Protein AF-A0A966QX04-F1 (afdb_monomer_lite)

pLDDT: mean 81.59, std 15.72, range [35.94, 97.0]

Structure (mmCIF, N/CA/C/O backbone):
data_AF-A0A966QX04-F1
#
_entry.id   AF-A0A966QX04-F1
#
loop_
_atom_site.group_PDB
_atom_site.id
_atom_site.type_symbol
_atom_site.label_atom_id
_atom_site.label_alt_id
_atom_site.label_comp_id
_atom_site.label_asym_id
_atom_site.label_entity_id
_atom_site.label_seq_id
_atom_site.pdbx_PDB_ins_code
_atom_site.Cartn_x
_atom_site.Cartn_y
_atom_site.Cartn_z
_atom_site.occupancy
_atom_site.B_iso_or_equiv
_atom_site.auth_seq_id
_atom_site.auth_comp_id
_atom_site.auth_asym_id
_atom_site.auth_atom_id
_atom_site.pdbx_PDB_model_num
ATOM 1 N N . MET A 1 1 ? -25.855 -28.106 29.187 1.00 38.19 1 MET A N 1
ATOM 2 C CA . MET A 1 1 ? -25.977 -26.825 29.919 1.00 38.19 1 MET A CA 1
ATOM 3 C C . MET A 1 1 ? -24.593 -26.450 30.426 1.00 38.19 1 MET A C 1
ATOM 5 O O . MET A 1 1 ? -24.015 -27.238 31.160 1.00 38.19 1 MET A O 1
ATOM 9 N N . LEU A 1 2 ? -24.016 -25.338 29.962 1.00 35.94 2 LEU A N 1
ATOM 10 C CA . LEU A 1 2 ? -22.726 -24.848 30.469 1.00 35.94 2 LEU A CA 1
ATOM 11 C C . LEU A 1 2 ? -22.940 -24.196 31.847 1.00 35.94 2 LEU A C 1
ATOM 13 O O . LEU A 1 2 ? -23.970 -23.542 32.028 1.00 35.94 2 LEU A O 1
ATOM 17 N N . PRO A 1 3 ? -22.026 -24.372 32.817 1.00 44.91 3 PRO A N 1
ATOM 18 C CA . PRO A 1 3 ? -22.212 -23.843 34.162 1.00 44.91 3 PRO A CA 1
ATOM 19 C C . PRO A 1 3 ? -22.189 -22.312 34.134 1.00 44.91 3 PRO A C 1
ATOM 21 O O . PRO A 1 3 ? -21.222 -21.705 33.676 1.00 44.91 3 PRO A O 1
ATOM 24 N N . ALA A 1 4 ? -23.266 -21.697 34.623 1.00 56.06 4 ALA A N 1
ATOM 25 C CA . ALA A 1 4 ? -23.305 -20.269 34.900 1.00 56.06 4 ALA A CA 1
ATOM 26 C C . ALA A 1 4 ? -22.240 -19.935 35.957 1.00 56.06 4 ALA A C 1
ATOM 28 O O . ALA A 1 4 ? -22.109 -20.649 36.954 1.00 56.06 4 ALA A O 1
ATOM 29 N N . ASP A 1 5 ? -21.468 -18.876 35.702 1.00 55.66 5 ASP A N 1
ATOM 30 C CA . ASP A 1 5 ? -20.398 -18.371 36.563 1.00 55.66 5 ASP A CA 1
ATOM 31 C C . ASP A 1 5 ? -20.803 -18.419 38.050 1.00 55.66 5 ASP A C 1
ATOM 33 O O . ASP A 1 5 ? -21.802 -17.824 38.452 1.00 55.66 5 ASP A O 1
ATOM 37 N N . LYS A 1 6 ? -19.998 -19.113 38.869 1.00 55.38 6 LYS A N 1
ATOM 38 C CA . LYS A 1 6 ? -20.228 -19.429 40.299 1.00 55.38 6 LYS A CA 1
ATOM 39 C C . LYS A 1 6 ? -20.501 -18.225 41.221 1.00 55.38 6 LYS A C 1
ATOM 41 O O . LYS A 1 6 ? -20.808 -18.430 42.390 1.00 55.38 6 LYS A O 1
ATOM 46 N N . TYR A 1 7 ? -20.385 -16.993 40.725 1.00 57.69 7 TYR A N 1
ATOM 47 C CA . TYR A 1 7 ? -20.647 -15.765 41.470 1.00 57.69 7 TYR A CA 1
ATOM 48 C C . TYR A 1 7 ? -21.277 -14.722 40.536 1.00 57.69 7 TYR A C 1
ATOM 50 O O . TYR A 1 7 ? -20.640 -14.337 39.548 1.00 57.69 7 TYR A O 1
ATOM 58 N N . PRO A 1 8 ? -22.497 -14.229 40.818 1.00 70.88 8 PRO A N 1
ATOM 59 C CA . PRO A 1 8 ? -23.116 -13.201 39.996 1.00 70.88 8 PRO A CA 1
ATOM 60 C C . PRO A 1 8 ? -22.264 -11.930 40.043 1.00 70.88 8 PRO A C 1
ATOM 62 O O . PRO A 1 8 ? -21.883 -11.445 41.111 1.00 70.88 8 PRO A O 1
ATOM 65 N N . LYS A 1 9 ? -21.935 -11.385 38.868 1.00 74.06 9 LYS A N 1
ATOM 66 C CA . LYS A 1 9 ? -21.205 -10.117 38.768 1.00 74.06 9 LYS A CA 1
ATOM 67 C C . LYS A 1 9 ? -22.043 -9.029 39.443 1.00 74.06 9 LYS A C 1
ATOM 69 O O . LYS A 1 9 ? -23.191 -8.817 39.072 1.00 74.06 9 LYS A O 1
ATOM 74 N N . GLN A 1 10 ? -21.472 -8.355 40.437 1.00 83.19 10 GLN A N 1
ATOM 75 C CA . GLN A 1 10 ? -22.126 -7.246 41.132 1.00 83.19 10 GLN A CA 1
ATOM 76 C C . GLN A 1 10 ? -21.870 -5.925 40.390 1.00 83.19 10 GLN A C 1
ATOM 78 O O . GLN A 1 10 ? -20.742 -5.653 39.954 1.00 83.19 10 GLN A O 1
ATOM 83 N N . TYR A 1 11 ? -22.913 -5.100 40.265 1.00 88.38 11 TYR A N 1
ATOM 84 C CA . TYR A 1 11 ? -22.908 -3.852 39.497 1.00 88.38 11 TYR A CA 1
ATOM 85 C C . TYR A 1 11 ? -23.287 -2.646 40.369 1.00 88.38 11 TYR A C 1
ATOM 87 O O . TYR A 1 11 ? -24.106 -2.762 41.273 1.00 88.38 11 TYR A O 1
ATOM 95 N N . VAL A 1 12 ? -22.695 -1.486 40.076 1.00 92.06 12 VAL A N 1
ATOM 96 C CA . VAL A 1 12 ? -22.969 -0.177 40.699 1.00 92.06 12 VAL A CA 1
ATOM 97 C C . VAL A 1 12 ? -23.084 0.900 39.620 1.00 92.06 12 VAL A C 1
ATOM 99 O O . VAL A 1 12 ? -22.654 0.687 38.484 1.00 92.06 12 VAL A O 1
ATOM 102 N N . LEU A 1 13 ? -23.648 2.061 39.953 1.00 90.88 13 LEU A N 1
ATOM 103 C CA . LEU A 1 13 ? -23.731 3.185 39.019 1.00 90.88 13 LEU A CA 1
ATOM 104 C C . LEU A 1 13 ? -22.366 3.869 38.833 1.00 90.88 13 LEU A C 1
ATOM 106 O O . LEU A 1 13 ? -21.556 3.997 39.752 1.00 90.88 13 LEU A O 1
ATOM 110 N N . CYS A 1 14 ? -22.096 4.279 37.601 1.00 84.00 14 CYS A N 1
ATOM 111 C CA . CYS A 1 14 ? -20.985 5.139 37.208 1.00 84.00 14 CYS A CA 1
ATOM 112 C C . CYS A 1 14 ? -21.394 6.617 37.309 1.00 84.00 14 CYS A C 1
ATOM 114 O O . CYS A 1 14 ? -22.578 6.926 37.247 1.00 84.00 14 CYS A O 1
ATOM 116 N N . GLU A 1 15 ? -20.417 7.530 37.331 1.00 85.25 15 GLU A N 1
ATOM 117 C CA . GLU A 1 15 ? -20.630 8.995 37.315 1.00 85.25 15 GLU A CA 1
ATOM 118 C C . GLU A 1 15 ? -21.553 9.485 36.183 1.00 85.25 15 GLU A C 1
ATOM 120 O O . GLU A 1 15 ? -22.267 10.466 36.326 1.00 85.25 15 GLU A O 1
ATOM 125 N N . CYS A 1 16 ? -21.577 8.767 35.060 1.00 81.06 16 CYS A N 1
ATOM 126 C CA . CYS A 1 16 ? -22.399 9.079 33.897 1.00 81.06 16 CYS A CA 1
ATOM 127 C C . CYS A 1 16 ? -23.775 8.380 33.899 1.00 81.06 16 CYS A C 1
ATOM 129 O O . CYS A 1 16 ? -24.424 8.304 32.857 1.00 81.06 16 CYS A O 1
ATOM 131 N N . GLY A 1 17 ? -24.188 7.797 35.030 1.00 84.81 17 GLY A N 1
ATOM 132 C CA . GLY A 1 17 ? -25.499 7.162 35.225 1.00 84.81 17 GLY A CA 1
ATOM 133 C C . GLY A 1 17 ? -25.644 5.736 34.675 1.00 84.81 17 GLY A C 1
ATOM 134 O O . GLY A 1 17 ? -26.716 5.154 34.761 1.00 84.81 17 GLY A O 1
ATOM 135 N N . GLN A 1 18 ? -24.586 5.149 34.109 1.00 89.44 18 GLN A N 1
ATOM 136 C CA . GLN A 1 18 ? -24.597 3.785 33.552 1.00 89.44 18 GLN A CA 1
ATOM 137 C C . GLN A 1 18 ? -24.025 2.753 34.532 1.00 89.44 18 GLN A C 1
ATOM 139 O O . GLN A 1 18 ? -23.153 3.085 35.332 1.00 89.44 18 GLN A O 1
ATOM 144 N N . PHE A 1 19 ? -24.429 1.485 34.427 1.00 90.06 19 PHE A N 1
ATOM 145 C CA . PHE A 1 19 ? -23.914 0.417 35.291 1.00 90.06 19 PHE A CA 1
ATOM 146 C C . PHE A 1 19 ? -22.455 0.031 34.974 1.00 90.06 19 PHE A C 1
ATOM 148 O O . PHE A 1 19 ? -22.035 -0.055 33.817 1.00 90.06 19 PHE A O 1
ATOM 155 N N . LYS A 1 20 ? -21.670 -0.236 36.023 1.00 89.38 20 LYS A N 1
ATOM 156 C CA . LYS A 1 20 ? -20.289 -0.746 35.988 1.00 89.38 20 LYS A CA 1
ATOM 157 C C . LYS A 1 20 ? -20.117 -1.862 37.016 1.00 89.38 20 LYS A C 1
ATOM 159 O O . LYS A 1 20 ? -20.811 -1.873 38.025 1.00 89.38 20 LYS A O 1
ATOM 164 N N . THR A 1 21 ? -19.182 -2.786 36.805 1.00 91.00 21 THR A N 1
ATOM 165 C CA . THR A 1 21 ? -18.826 -3.760 37.855 1.00 91.00 21 THR A CA 1
ATOM 166 C C . THR A 1 21 ? -18.211 -3.041 39.056 1.00 91.00 21 THR A C 1
ATOM 168 O O . THR A 1 21 ? -17.508 -2.051 38.853 1.00 91.00 21 THR A O 1
ATOM 171 N N . ILE A 1 22 ? -18.372 -3.561 40.278 1.00 87.75 22 ILE A N 1
ATOM 172 C CA . ILE A 1 22 ? -17.808 -2.935 41.497 1.00 87.75 22 ILE A CA 1
ATOM 173 C C . ILE A 1 22 ? -16.302 -2.652 41.372 1.00 87.75 22 ILE A C 1
ATOM 175 O O . ILE A 1 22 ? -15.848 -1.575 41.740 1.00 87.75 22 ILE A O 1
ATOM 179 N N . LYS A 1 23 ? -15.541 -3.573 40.766 1.00 86.94 23 LYS A N 1
ATOM 180 C CA . LYS A 1 23 ? -14.086 -3.439 40.559 1.00 86.94 23 LYS A CA 1
ATOM 181 C C . LYS A 1 23 ? -13.676 -2.381 39.522 1.00 86.94 23 LYS A C 1
ATOM 183 O O . LYS A 1 23 ? -12.498 -2.059 39.424 1.00 86.94 23 LYS A O 1
ATOM 188 N N . ALA A 1 24 ? -14.601 -1.890 38.697 1.00 84.94 24 ALA A N 1
ATOM 189 C CA . ALA A 1 24 ? -14.282 -0.956 37.621 1.00 84.94 24 ALA A CA 1
ATOM 190 C C . ALA A 1 24 ? -14.411 0.495 38.099 1.00 84.94 24 ALA A C 1
ATOM 192 O O . ALA A 1 24 ? -15.408 0.856 38.725 1.00 84.94 24 ALA A O 1
ATOM 193 N N . ASN A 1 25 ? -13.450 1.349 37.736 1.00 85.19 25 ASN A N 1
ATOM 194 C CA . ASN A 1 25 ? -13.498 2.783 38.055 1.00 85.19 25 ASN A CA 1
ATOM 195 C C . ASN A 1 25 ? -14.597 3.513 37.263 1.00 85.19 25 ASN A C 1
ATOM 197 O O . ASN A 1 25 ? -15.313 4.341 37.814 1.00 85.19 25 ASN A O 1
ATOM 201 N N . TYR A 1 26 ? -14.797 3.142 35.994 1.00 86.44 26 TYR A N 1
ATOM 202 C CA . TYR A 1 26 ? -15.802 3.725 35.099 1.00 86.44 26 TYR A CA 1
ATOM 203 C C . TYR A 1 26 ? -16.589 2.623 34.378 1.00 86.44 26 TYR A C 1
ATOM 205 O O . TYR A 1 26 ? -16.089 1.509 34.217 1.00 86.44 26 TYR A O 1
ATOM 213 N N . CYS A 1 27 ? -17.808 2.918 33.914 1.00 87.06 27 CYS A N 1
ATOM 214 C CA . CYS A 1 27 ? -18.540 2.017 33.018 1.00 87.06 27 CYS A CA 1
ATOM 215 C C . CYS A 1 27 ? -17.808 1.886 31.676 1.00 87.06 27 CYS A C 1
ATOM 217 O O . CYS A 1 27 ? -16.966 2.718 31.341 1.00 87.06 27 CYS A O 1
ATOM 219 N N . ASN A 1 28 ? -18.162 0.890 30.862 1.00 82.88 28 ASN A N 1
ATOM 220 C CA . ASN A 1 28 ? -17.518 0.691 29.560 1.00 82.88 28 ASN A CA 1
ATOM 221 C C . ASN A 1 28 ? -17.585 1.941 28.677 1.00 82.88 28 ASN A C 1
ATOM 223 O O . ASN A 1 28 ? -16.587 2.283 28.060 1.00 82.88 28 ASN A O 1
ATOM 227 N N . LYS A 1 29 ? -18.707 2.673 28.666 1.00 82.06 29 LYS A N 1
ATOM 228 C CA . LYS A 1 29 ? -18.845 3.916 27.891 1.00 82.06 29 LYS A CA 1
ATOM 229 C C . LYS A 1 29 ? -17.880 5.003 28.370 1.00 82.06 29 LYS A C 1
ATOM 231 O O . LYS A 1 29 ? -17.181 5.579 27.549 1.00 82.06 29 LYS A O 1
ATOM 236 N N . CYS A 1 30 ? -17.823 5.252 29.677 1.00 77.31 30 CYS A N 1
ATOM 237 C CA . CYS A 1 30 ? -17.053 6.345 30.279 1.00 77.31 30 CYS A CA 1
ATOM 238 C C . CYS A 1 30 ? -15.556 5.999 30.403 1.00 77.31 30 CYS A C 1
ATOM 240 O O . CYS A 1 30 ? -14.688 6.854 30.249 1.00 77.31 30 CYS A O 1
ATOM 242 N N . SER A 1 31 ? -15.232 4.712 30.553 1.00 79.44 31 SER A N 1
ATOM 243 C CA . SER A 1 31 ? -13.882 4.186 30.355 1.00 79.44 31 SER A CA 1
ATOM 244 C C . SER A 1 31 ? -13.453 4.340 28.899 1.00 79.44 31 SER A C 1
ATOM 246 O O . SER A 1 31 ? -12.354 4.815 28.648 1.00 79.44 31 SER A O 1
ATOM 248 N N . ASN A 1 32 ? -14.316 3.994 27.938 1.00 68.88 32 ASN A N 1
ATOM 249 C CA . ASN A 1 32 ? -13.999 4.105 26.520 1.00 68.88 32 ASN A CA 1
ATOM 250 C C . ASN A 1 32 ? -13.886 5.570 26.077 1.00 68.88 32 ASN A C 1
ATOM 252 O O . ASN A 1 32 ? -12.943 5.896 25.375 1.00 68.88 32 ASN A O 1
ATOM 256 N N . SER A 1 33 ? -14.743 6.481 26.548 1.00 64.50 33 SER A N 1
ATOM 257 C CA . SER A 1 33 ? -14.631 7.915 26.243 1.00 64.50 33 SER A CA 1
ATOM 258 C C . SER A 1 33 ? -13.347 8.533 26.803 1.00 64.50 33 SER A C 1
ATOM 260 O O . SER A 1 33 ? -12.696 9.300 26.107 1.00 64.50 33 SER A O 1
ATOM 262 N N . LYS A 1 34 ? -12.921 8.136 28.011 1.00 61.19 34 LYS A N 1
ATOM 263 C CA . LYS A 1 34 ? -11.622 8.529 28.590 1.00 61.19 34 LYS A CA 1
ATOM 264 C C . LYS A 1 34 ? -10.425 7.822 27.922 1.00 61.19 34 LYS A C 1
ATOM 266 O O . LYS A 1 34 ? -9.300 8.306 28.010 1.00 61.19 34 LYS A O 1
ATOM 271 N N . ARG A 1 35 ? -10.645 6.678 27.259 1.00 54.94 35 ARG A N 1
ATOM 272 C CA . ARG A 1 35 ? -9.625 5.859 26.569 1.00 54.94 35 ARG A CA 1
ATOM 273 C C . ARG A 1 35 ? -9.481 6.193 25.082 1.00 54.94 35 ARG A C 1
ATOM 275 O O . ARG A 1 35 ? -8.425 5.907 24.517 1.00 54.94 35 ARG A O 1
ATOM 282 N N . ILE A 1 36 ? -10.480 6.819 24.455 1.00 53.50 36 ILE A N 1
ATOM 283 C CA . ILE A 1 36 ? -10.373 7.433 23.125 1.00 53.50 36 ILE A CA 1
ATOM 284 C C . ILE A 1 36 ? -9.531 8.702 23.287 1.00 53.50 36 ILE A C 1
ATOM 286 O O . ILE A 1 36 ? -10.013 9.827 23.268 1.00 53.50 36 ILE A O 1
ATOM 290 N N . LYS A 1 37 ? -8.225 8.518 23.481 1.00 56.19 37 LYS A N 1
ATOM 291 C CA . LYS A 1 37 ? -7.269 9.556 23.123 1.00 56.19 37 LYS A CA 1
ATOM 292 C C . LYS A 1 37 ? -7.360 9.694 21.607 1.00 56.19 37 LYS A C 1
ATOM 294 O O . LYS A 1 37 ? -7.203 8.703 20.885 1.00 56.19 37 LYS A O 1
ATOM 299 N N . PHE A 1 38 ? -7.646 10.896 21.122 1.00 60.56 38 PHE A N 1
ATOM 300 C CA . PHE A 1 38 ? -7.418 11.237 19.724 1.00 60.56 38 PHE A CA 1
ATOM 301 C C . PHE A 1 38 ? -5.917 11.115 19.487 1.00 60.56 38 PHE A C 1
ATOM 303 O O . PHE A 1 38 ? -5.152 12.002 19.835 1.00 60.56 38 PHE A O 1
ATOM 310 N N . HIS A 1 39 ? -5.491 9.948 19.014 1.00 77.56 39 HIS A N 1
ATOM 311 C CA . HIS A 1 39 ? -4.098 9.732 18.679 1.00 77.56 39 HIS A CA 1
ATOM 312 C C . HIS A 1 39 ? -3.871 10.239 17.265 1.00 77.56 39 HIS A C 1
ATOM 314 O O . HIS A 1 39 ? -4.562 9.814 16.333 1.00 77.56 39 HIS A O 1
ATOM 320 N N . THR A 1 40 ? -2.885 11.106 17.127 1.00 89.44 40 THR A N 1
ATOM 321 C CA . THR A 1 40 ? -2.275 11.455 15.852 1.00 89.44 40 THR A CA 1
ATOM 322 C C . THR A 1 40 ? -1.332 10.340 15.388 1.00 89.44 40 THR A C 1
ATOM 324 O O . THR A 1 40 ? -1.006 9.404 16.136 1.00 89.44 40 THR A O 1
ATOM 327 N N . LEU A 1 41 ? -0.875 10.415 14.139 1.00 89.44 41 LEU A N 1
ATOM 328 C CA . LEU A 1 41 ? 0.171 9.546 13.611 1.00 89.44 41 LEU A CA 1
ATOM 329 C C . LEU A 1 41 ? 1.404 9.597 14.521 1.00 89.44 41 LEU A C 1
ATOM 331 O O . LEU A 1 41 ? 1.937 8.552 14.900 1.00 89.44 41 LEU A O 1
ATOM 335 N N . LYS A 1 42 ? 1.790 10.794 14.962 1.00 87.81 42 LYS A N 1
ATOM 336 C CA . LYS A 1 42 ? 2.858 11.045 15.926 1.00 87.81 42 LYS A CA 1
ATOM 337 C C . LYS A 1 42 ? 2.636 10.265 17.220 1.00 87.81 42 LYS A C 1
ATOM 339 O O . LYS A 1 42 ? 3.450 9.411 17.576 1.00 87.81 42 LYS A O 1
ATOM 344 N N . ASP A 1 43 ? 1.483 10.436 17.858 1.00 83.56 43 ASP A N 1
ATOM 345 C CA . ASP A 1 43 ? 1.189 9.817 19.161 1.00 83.56 43 ASP A CA 1
ATOM 346 C C . ASP A 1 43 ? 1.252 8.286 19.141 1.00 83.56 43 ASP A C 1
ATOM 348 O O . ASP A 1 43 ? 1.489 7.658 20.172 1.00 83.56 43 ASP A O 1
ATOM 352 N N . THR A 1 44 ? 1.015 7.666 17.982 1.00 81.06 44 THR A N 1
ATOM 353 C CA . THR A 1 44 ? 1.099 6.203 17.822 1.00 81.06 44 THR A CA 1
ATOM 354 C C . THR A 1 44 ? 2.470 5.686 17.406 1.00 81.06 44 THR A C 1
ATOM 356 O O . THR A 1 44 ? 2.716 4.486 17.515 1.00 81.06 44 THR A O 1
ATOM 359 N N . THR A 1 45 ? 3.354 6.561 16.928 1.00 76.44 45 THR A N 1
ATOM 360 C CA . THR A 1 45 ? 4.660 6.187 16.369 1.00 76.44 45 THR A CA 1
ATOM 361 C C . THR A 1 45 ? 5.821 6.444 17.335 1.00 76.44 45 THR A C 1
ATOM 363 O O . THR A 1 45 ? 6.856 5.797 17.201 1.00 76.44 45 THR A O 1
ATOM 366 N N . HIS A 1 46 ? 5.650 7.305 18.349 1.00 60.78 46 HIS A N 1
ATOM 367 C CA . HIS A 1 46 ? 6.696 7.659 19.325 1.00 60.78 46 HIS A CA 1
ATOM 368 C C . HIS A 1 46 ? 6.976 6.625 20.432 1.00 60.78 46 HIS A C 1
ATOM 370 O O . HIS A 1 46 ? 7.916 6.802 21.205 1.00 60.78 46 HIS A O 1
ATOM 376 N N . SER A 1 47 ? 6.234 5.519 20.520 1.00 54.25 47 SER A N 1
ATOM 377 C CA . SER A 1 47 ? 6.515 4.432 21.477 1.00 54.25 47 SER A CA 1
ATOM 378 C C . SER A 1 47 ? 7.586 3.469 20.934 1.00 54.25 47 SER A C 1
ATOM 380 O O . SER A 1 47 ? 7.319 2.296 20.679 1.00 54.25 47 SER A O 1
ATOM 382 N N . VAL A 1 48 ? 8.802 3.971 20.692 1.00 51.69 48 VAL A N 1
ATOM 383 C CA . VAL A 1 48 ? 9.907 3.265 20.008 1.00 51.69 48 VAL A CA 1
ATOM 384 C C . VAL A 1 48 ? 10.642 2.286 20.941 1.00 51.69 48 VAL A C 1
ATOM 386 O O . VAL A 1 48 ? 11.846 2.381 21.141 1.00 51.69 48 VAL A O 1
ATOM 389 N N . VAL A 1 49 ? 9.927 1.322 21.526 1.00 52.19 49 VAL A N 1
ATOM 390 C CA . VAL A 1 49 ? 10.564 0.152 22.175 1.00 52.19 49 VAL A CA 1
ATOM 391 C C . VAL A 1 49 ? 10.837 -0.958 21.148 1.00 52.19 49 VAL A C 1
ATOM 393 O O . VAL A 1 49 ? 11.695 -1.815 21.341 1.00 52.19 49 VAL A O 1
ATOM 396 N N . HIS A 1 50 ? 10.153 -0.927 20.002 1.00 49.81 50 HIS A N 1
ATOM 397 C CA . HIS A 1 50 ? 10.311 -1.899 18.923 1.00 49.81 50 HIS A CA 1
ATOM 398 C C . HIS A 1 50 ? 10.675 -1.169 17.628 1.00 49.81 50 HIS A C 1
ATOM 400 O O . HIS A 1 50 ? 10.103 -0.123 17.332 1.00 49.81 50 HIS A O 1
ATOM 406 N N . GLY A 1 51 ? 11.671 -1.688 16.901 1.00 57.31 51 GLY A N 1
ATOM 407 C CA . GLY A 1 51 ? 12.350 -1.007 15.791 1.00 57.31 51 GLY A CA 1
ATOM 408 C C . GLY A 1 51 ? 11.454 -0.525 14.639 1.00 57.31 51 GLY A C 1
ATOM 409 O O . GLY A 1 51 ? 10.242 -0.721 14.627 1.00 57.31 51 GLY A O 1
ATOM 410 N N . GLN A 1 52 ? 12.068 0.097 13.622 1.00 61.44 52 GLN A N 1
ATOM 411 C CA . GLN A 1 52 ? 11.367 0.821 12.543 1.00 61.44 52 GLN A CA 1
ATOM 412 C C . GLN A 1 52 ? 10.240 0.025 11.849 1.00 61.44 52 GLN A C 1
ATOM 414 O O . GLN A 1 52 ? 9.251 0.614 11.411 1.00 61.44 52 GLN A O 1
ATOM 419 N N . SER A 1 53 ? 10.343 -1.307 11.786 1.00 60.69 53 SER A N 1
ATOM 420 C CA . SER A 1 53 ? 9.322 -2.196 11.212 1.00 60.69 53 SER A CA 1
ATOM 421 C C . SER A 1 53 ? 7.988 -2.196 11.975 1.00 60.69 53 SER A C 1
ATOM 423 O O . SER A 1 53 ? 6.947 -2.475 11.379 1.00 60.69 53 SER A O 1
ATOM 425 N N . ALA A 1 54 ? 7.985 -1.832 13.261 1.00 72.38 54 ALA A N 1
ATOM 426 C CA . ALA A 1 54 ? 6.804 -1.815 14.123 1.00 72.38 54 ALA A CA 1
ATOM 427 C C . ALA A 1 54 ? 6.076 -0.458 14.177 1.00 72.38 54 ALA A C 1
ATOM 429 O O . ALA A 1 54 ? 5.012 -0.366 14.794 1.00 72.38 54 ALA A O 1
ATOM 430 N N . ARG A 1 55 ? 6.600 0.578 13.497 1.00 83.19 55 ARG A N 1
ATOM 431 C CA . ARG A 1 55 ? 6.151 1.981 13.603 1.00 83.19 55 ARG A CA 1
ATOM 432 C C . ARG A 1 55 ? 4.634 2.167 13.469 1.00 83.19 55 ARG A C 1
ATOM 434 O O . ARG A 1 55 ? 4.051 2.949 14.205 1.00 83.19 55 ARG A O 1
ATOM 441 N N . PHE A 1 56 ? 3.975 1.439 12.565 1.00 89.69 56 PHE A N 1
ATOM 442 C CA . PHE A 1 56 ? 2.539 1.610 12.284 1.00 89.69 56 PHE A CA 1
ATOM 443 C C . PHE A 1 56 ? 1.649 0.476 12.819 1.00 89.69 56 PHE A C 1
ATOM 445 O O . PHE A 1 56 ? 0.493 0.344 12.411 1.00 89.69 56 PHE A O 1
ATOM 452 N N . ASN A 1 57 ? 2.158 -0.364 13.726 1.00 87.94 57 ASN A N 1
ATOM 453 C CA . ASN A 1 57 ? 1.432 -1.547 14.198 1.00 87.94 57 ASN A CA 1
ATOM 454 C C . ASN A 1 57 ? 0.135 -1.207 14.936 1.00 87.94 57 ASN A C 1
ATOM 456 O O . ASN A 1 57 ? -0.853 -1.922 14.773 1.00 87.94 57 ASN A O 1
ATOM 460 N N . ILE A 1 58 ? 0.108 -0.106 15.693 1.00 86.19 58 ILE A N 1
ATOM 461 C CA . ILE A 1 58 ? -1.099 0.351 16.395 1.00 86.19 58 ILE A CA 1
ATOM 462 C C . ILE A 1 58 ? -2.196 0.711 15.386 1.00 86.19 58 ILE A C 1
ATOM 464 O O . ILE A 1 58 ? -3.327 0.240 15.507 1.00 86.19 58 ILE A O 1
ATOM 468 N N . ILE A 1 59 ? -1.853 1.492 14.359 1.00 90.12 59 ILE A N 1
ATOM 469 C CA . ILE A 1 59 ? -2.788 1.939 13.316 1.00 90.12 59 ILE A CA 1
ATOM 470 C C . ILE A 1 59 ? -3.339 0.735 12.546 1.00 90.12 59 ILE A C 1
ATOM 472 O O . ILE A 1 59 ? -4.557 0.562 12.457 1.00 90.12 59 ILE A O 1
ATOM 476 N N . ARG A 1 60 ? -2.449 -0.153 12.080 1.00 92.44 60 ARG A N 1
ATOM 477 C CA . ARG A 1 60 ? -2.821 -1.393 11.378 1.00 92.44 60 ARG A CA 1
ATOM 478 C C . ARG A 1 60 ? -3.636 -2.338 12.257 1.00 92.44 60 ARG A C 1
ATOM 480 O O . ARG A 1 60 ? -4.548 -3.000 11.777 1.00 92.44 60 ARG A O 1
ATOM 487 N N . GLY A 1 61 ? -3.313 -2.437 13.545 1.00 90.88 61 GLY A N 1
ATOM 488 C CA . GLY A 1 61 ? -4.058 -3.242 14.513 1.00 90.88 61 GLY A CA 1
ATOM 489 C C . GLY A 1 61 ? -5.494 -2.751 14.686 1.00 90.88 61 GLY A C 1
ATOM 490 O O . GLY A 1 61 ? -6.421 -3.559 14.644 1.00 90.88 61 GLY A O 1
ATOM 491 N N . ARG A 1 62 ? -5.687 -1.430 14.803 1.00 90.44 62 ARG A N 1
ATOM 492 C CA . ARG A 1 62 ? -7.020 -0.811 14.883 1.00 90.44 62 ARG A CA 1
ATOM 493 C C . ARG A 1 62 ? -7.847 -1.094 13.629 1.00 90.44 62 ARG A C 1
ATOM 495 O O . ARG A 1 62 ? -8.974 -1.562 13.763 1.00 90.44 62 ARG A O 1
ATOM 502 N N . ALA A 1 63 ? -7.262 -0.908 12.444 1.00 92.56 63 ALA A N 1
ATOM 503 C CA . ALA A 1 63 ? -7.932 -1.194 11.176 1.00 92.56 63 ALA A CA 1
ATOM 504 C C . ALA A 1 63 ? -8.326 -2.681 11.067 1.00 92.56 63 ALA A C 1
ATOM 506 O O . ALA A 1 63 ? -9.489 -3.006 10.842 1.00 92.56 63 ALA A O 1
ATOM 507 N N . ARG A 1 64 ? -7.399 -3.609 11.351 1.00 94.06 64 ARG A N 1
ATOM 508 C CA . ARG A 1 64 ? -7.688 -5.057 11.352 1.00 94.06 64 ARG A CA 1
ATOM 509 C C . ARG A 1 64 ? -8.818 -5.442 12.301 1.00 94.06 64 ARG A C 1
ATOM 511 O O . ARG A 1 64 ? -9.644 -6.275 11.947 1.00 94.06 64 ARG A O 1
ATOM 518 N N . ASN A 1 65 ? -8.876 -4.851 13.493 1.00 90.38 65 ASN A N 1
ATOM 519 C CA . ASN A 1 65 ? -9.944 -5.153 14.444 1.00 90.38 65 ASN A CA 1
ATOM 520 C C . ASN A 1 65 ? -11.314 -4.637 13.971 1.00 90.38 65 ASN A C 1
ATOM 522 O O . ASN A 1 65 ? -12.314 -5.319 14.186 1.00 90.38 65 ASN A O 1
ATOM 526 N N . GLN A 1 66 ? -11.360 -3.476 13.309 1.00 88.56 66 GLN A N 1
ATOM 527 C CA . GLN A 1 66 ? -12.592 -2.913 12.746 1.00 88.56 66 GLN A CA 1
ATOM 528 C C . GLN A 1 66 ? -13.183 -3.819 11.658 1.00 88.56 66 GLN A C 1
ATOM 530 O O . GLN A 1 66 ? -14.376 -4.107 11.682 1.00 88.56 66 GLN A O 1
ATOM 535 N N . TYR A 1 67 ? -12.339 -4.354 10.774 1.00 92.00 67 TYR A N 1
ATOM 536 C CA . TYR A 1 67 ? -12.770 -5.163 9.628 1.00 92.00 67 TYR A CA 1
ATOM 537 C C . TYR A 1 67 ? -12.633 -6.680 9.834 1.00 92.00 67 TYR A C 1
ATOM 539 O O . TYR A 1 67 ? -12.779 -7.449 8.891 1.00 92.00 67 TYR A O 1
ATOM 547 N N . LYS A 1 68 ? -12.400 -7.153 11.069 1.00 92.00 68 LYS A N 1
ATOM 548 C CA . LYS A 1 68 ? -12.117 -8.575 11.377 1.00 92.00 68 LYS A CA 1
ATOM 549 C C . LYS A 1 68 ? -13.178 -9.576 10.899 1.00 92.00 68 LYS A C 1
ATOM 551 O O . LYS A 1 68 ? -12.878 -10.764 10.752 1.00 92.00 68 LYS A O 1
ATOM 556 N N . HIS A 1 69 ? -14.410 -9.103 10.730 1.00 92.31 69 HIS A N 1
ATOM 557 C CA . HIS A 1 69 ? -15.582 -9.882 10.339 1.00 92.31 69 HIS A CA 1
ATOM 558 C C . HIS A 1 69 ? -15.739 -9.998 8.816 1.00 92.31 69 HIS A C 1
ATOM 560 O O . HIS A 1 69 ? -16.425 -10.902 8.353 1.00 92.31 69 HIS A O 1
ATOM 566 N N . ILE A 1 70 ? -15.083 -9.134 8.039 1.00 91.69 70 ILE A N 1
ATOM 567 C CA . ILE A 1 70 ? -15.111 -9.190 6.578 1.00 91.69 70 ILE A CA 1
ATOM 568 C C . ILE A 1 70 ? -14.080 -10.218 6.118 1.00 91.69 70 ILE A C 1
ATOM 570 O O . ILE A 1 70 ? -12.913 -10.145 6.504 1.00 91.69 70 ILE A O 1
ATOM 574 N N . LYS A 1 71 ? -14.522 -11.199 5.325 1.00 93.38 71 LYS A N 1
ATOM 575 C CA . LYS A 1 71 ? -13.680 -12.312 4.856 1.00 93.38 71 LYS A CA 1
ATOM 576 C C . LYS A 1 71 ? -13.487 -12.364 3.344 1.00 93.38 71 LYS A C 1
ATOM 578 O O . LYS A 1 71 ? -12.587 -13.065 2.905 1.00 93.38 71 LYS A O 1
ATOM 583 N N . ALA A 1 72 ? -14.271 -11.607 2.578 1.00 95.12 72 ALA A N 1
ATOM 584 C CA . ALA A 1 72 ? -14.222 -11.602 1.121 1.00 95.12 72 ALA A CA 1
ATOM 585 C C . ALA A 1 72 ? -13.432 -10.409 0.567 1.00 95.12 72 ALA A C 1
ATOM 587 O O . ALA A 1 72 ? -13.573 -9.276 1.031 1.00 95.12 72 ALA A O 1
ATOM 588 N N . CYS A 1 73 ? -12.596 -10.678 -0.433 1.00 96.38 73 CYS A N 1
ATOM 589 C CA . CYS A 1 73 ? -11.837 -9.684 -1.176 1.00 96.38 73 CYS A CA 1
ATOM 590 C C . CYS A 1 73 ? -12.791 -8.815 -1.997 1.00 96.38 73 CYS A C 1
ATOM 592 O O . CYS A 1 73 ? -13.551 -9.333 -2.813 1.00 96.38 73 CYS A O 1
ATOM 594 N N . GLN A 1 74 ? -12.696 -7.496 -1.850 1.00 94.69 74 GLN A N 1
ATOM 595 C CA . GLN A 1 74 ? -13.543 -6.548 -2.580 1.00 94.69 74 GLN A CA 1
ATOM 596 C C . GLN A 1 74 ? -13.238 -6.490 -4.083 1.00 94.69 74 GLN A C 1
ATOM 598 O O . GLN A 1 74 ? -14.059 -5.997 -4.847 1.00 94.69 74 GLN A O 1
ATOM 603 N N . PHE A 1 75 ? -12.067 -6.974 -4.509 1.00 93.75 75 PHE A N 1
ATOM 604 C CA . PHE A 1 75 ? -11.664 -6.952 -5.915 1.00 93.75 75 PHE A CA 1
ATOM 605 C C . PHE A 1 75 ? -12.022 -8.238 -6.670 1.00 93.75 75 PHE A C 1
ATOM 607 O O . PHE A 1 75 ? -12.580 -8.169 -7.758 1.00 93.75 75 PHE A O 1
ATOM 614 N N . CYS A 1 76 ? -11.694 -9.411 -6.115 1.00 94.00 76 CYS A N 1
ATOM 615 C CA . CYS A 1 76 ? -11.858 -10.697 -6.809 1.00 94.00 76 CYS A CA 1
ATOM 616 C C . CYS A 1 76 ? -12.818 -11.681 -6.125 1.00 94.00 76 CYS A C 1
ATOM 618 O O . CYS A 1 76 ? -13.011 -12.782 -6.629 1.00 94.00 76 CYS A O 1
ATOM 620 N N . GLY A 1 77 ? -13.375 -11.336 -4.961 1.00 92.81 77 GLY A N 1
ATOM 621 C CA . GLY A 1 77 ? -14.304 -12.198 -4.226 1.00 92.81 77 GLY A CA 1
ATOM 622 C C . GLY A 1 77 ? -13.671 -13.333 -3.411 1.00 92.81 77 GLY A C 1
ATOM 623 O O . GLY A 1 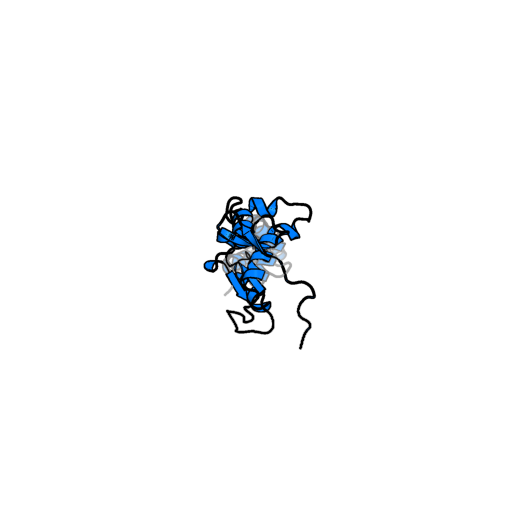77 ? -14.398 -14.021 -2.708 1.00 92.81 77 GLY A O 1
ATOM 624 N N . TYR A 1 78 ? -12.344 -13.525 -3.442 1.00 93.44 78 TYR A N 1
ATOM 625 C CA . TYR A 1 78 ? -11.662 -14.548 -2.630 1.00 93.44 78 TYR A CA 1
ATOM 626 C C . TYR A 1 78 ? -11.996 -14.418 -1.136 1.00 93.44 78 TYR A C 1
ATOM 628 O O . TYR A 1 78 ? -11.818 -13.345 -0.563 1.00 93.44 78 TYR A O 1
ATOM 636 N N . ASP A 1 79 ? -12.432 -15.507 -0.504 1.00 95.25 79 ASP A N 1
ATOM 637 C CA . ASP A 1 79 ? -13.142 -15.501 0.784 1.00 95.25 79 ASP A CA 1
ATOM 638 C C . ASP A 1 79 ? -12.446 -16.269 1.922 1.00 95.25 79 ASP A C 1
ATOM 640 O O . ASP A 1 79 ? -12.859 -16.191 3.080 1.00 95.25 79 ASP A O 1
ATOM 644 N N . LYS A 1 80 ? -11.359 -16.993 1.628 1.00 93.31 80 LYS A N 1
ATOM 645 C CA . LYS A 1 80 ? -10.631 -17.775 2.644 1.00 93.31 80 LYS A CA 1
ATOM 646 C C . LYS A 1 80 ? -9.727 -16.912 3.520 1.00 93.31 80 LYS A C 1
ATOM 648 O O . LYS A 1 80 ? -9.539 -17.202 4.700 1.00 93.31 80 LYS A O 1
ATOM 653 N N . HIS A 1 81 ? -9.114 -15.879 2.943 1.00 93.88 81 HIS A N 1
ATOM 654 C CA . HIS A 1 81 ? -8.193 -14.998 3.656 1.00 93.88 81 HIS A CA 1
ATOM 655 C C . HIS A 1 81 ? -8.082 -13.630 2.983 1.00 93.88 81 HIS A C 1
ATOM 657 O O . HIS A 1 81 ? -7.837 -13.530 1.780 1.00 93.88 81 HIS A O 1
ATOM 663 N N . VAL A 1 82 ? -8.201 -12.580 3.789 1.00 96.31 82 VAL A N 1
ATOM 664 C CA . VAL A 1 82 ? -8.089 -11.187 3.359 1.00 96.31 82 VAL A CA 1
ATOM 665 C C . VAL A 1 82 ? -7.248 -10.382 4.337 1.00 96.31 82 VAL A C 1
ATOM 667 O O . VAL A 1 82 ? -7.160 -10.692 5.528 1.00 96.31 82 VAL A O 1
ATOM 670 N N . GLU A 1 83 ? -6.662 -9.319 3.812 1.00 96.44 83 GLU A N 1
ATOM 671 C CA . GLU A 1 83 ? -5.821 -8.351 4.485 1.00 96.44 83 GLU A CA 1
ATOM 672 C C . GLU A 1 83 ? -6.470 -6.966 4.397 1.00 96.44 83 GLU A C 1
ATOM 674 O O . GLU A 1 83 ? -7.155 -6.630 3.427 1.00 96.44 83 GLU A O 1
ATOM 679 N N . VAL A 1 84 ? -6.253 -6.158 5.435 1.00 96.12 84 VAL A N 1
ATOM 680 C CA . VAL A 1 84 ? -6.671 -4.754 5.447 1.00 96.12 84 VAL A CA 1
ATOM 681 C C . VAL A 1 84 ? -5.553 -3.922 4.833 1.00 96.12 84 VAL A C 1
ATOM 683 O O . VAL A 1 84 ? -4.467 -3.826 5.406 1.00 96.12 84 VAL A O 1
ATOM 686 N N . CYS A 1 85 ? -5.838 -3.329 3.683 1.00 94.69 85 CYS A N 1
ATOM 687 C CA . CYS A 1 85 ? -4.947 -2.480 2.913 1.00 94.69 85 CYS A CA 1
ATOM 688 C C . CYS A 1 85 ? -5.372 -1.011 3.045 1.00 94.69 85 CYS A C 1
ATOM 690 O O . CYS A 1 85 ? -6.564 -0.708 3.088 1.00 94.69 85 CYS A O 1
ATOM 692 N N . HIS A 1 86 ? -4.406 -0.093 3.094 1.00 93.75 86 HIS A N 1
ATOM 693 C CA . HIS A 1 86 ? -4.662 1.348 3.047 1.00 93.75 86 HIS A CA 1
ATOM 694 C C . HIS A 1 86 ? -4.470 1.862 1.616 1.00 93.75 86 HIS A C 1
ATOM 696 O O . HIS A 1 86 ? -3.420 1.613 1.027 1.00 93.75 86 HIS A O 1
ATOM 702 N N . ILE A 1 87 ? -5.439 2.610 1.077 1.00 92.69 87 ILE A N 1
ATOM 703 C CA . ILE A 1 87 ? -5.362 3.184 -0.281 1.00 92.69 87 ILE A CA 1
ATOM 704 C C . ILE A 1 87 ? -4.205 4.182 -0.359 1.00 92.69 87 ILE A C 1
ATOM 706 O O . ILE A 1 87 ? -3.278 4.036 -1.155 1.00 92.69 87 ILE A O 1
ATOM 710 N N . LYS A 1 88 ? -4.231 5.189 0.516 1.00 92.50 88 LYS A N 1
ATOM 711 C CA . LYS A 1 88 ? -3.118 6.096 0.764 1.00 92.50 88 LYS A CA 1
ATOM 712 C C . LYS A 1 88 ? -2.238 5.490 1.867 1.00 92.50 88 LYS A C 1
ATOM 714 O O . LYS A 1 88 ? -2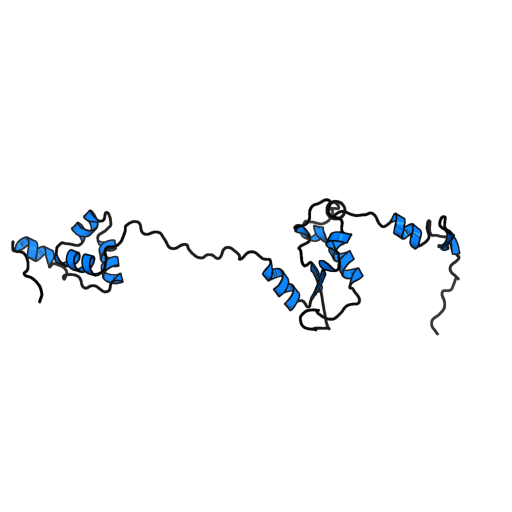.733 5.220 2.965 1.00 92.50 88 LYS A O 1
ATOM 719 N N . PRO A 1 89 ? -0.930 5.281 1.625 1.00 92.75 89 PRO A N 1
ATOM 720 C CA . PRO A 1 89 ? -0.056 4.623 2.590 1.00 92.75 89 PRO A CA 1
ATOM 721 C C . PRO A 1 89 ? 0.106 5.456 3.867 1.00 92.75 89 PRO A C 1
ATOM 723 O O . PRO A 1 89 ? 0.300 6.670 3.800 1.00 92.75 89 PRO A O 1
ATOM 726 N N . ILE A 1 90 ? 0.115 4.792 5.031 1.00 93.19 90 ILE A N 1
ATOM 727 C CA . ILE A 1 90 ? 0.210 5.426 6.366 1.00 93.19 90 ILE A CA 1
ATOM 728 C C . ILE A 1 90 ? 1.408 6.390 6.468 1.00 93.19 90 ILE A C 1
ATOM 730 O O . ILE A 1 90 ? 1.309 7.447 7.078 1.00 93.19 90 ILE A O 1
ATOM 734 N N . SER A 1 91 ? 2.535 6.055 5.835 1.00 91.19 91 SER A N 1
ATOM 735 C CA . SER A 1 91 ? 3.757 6.871 5.846 1.00 91.19 91 SER A CA 1
ATOM 736 C C . SER A 1 91 ? 3.675 8.170 5.037 1.00 91.19 91 SER A C 1
ATOM 738 O O . SER A 1 91 ? 4.636 8.927 5.042 1.00 91.19 91 SER A O 1
ATOM 740 N N . SER A 1 92 ? 2.591 8.396 4.290 1.00 92.25 92 SER A N 1
ATOM 741 C CA . SER A 1 92 ? 2.381 9.600 3.468 1.00 92.25 92 SER A CA 1
ATOM 742 C C . SER A 1 92 ? 1.442 10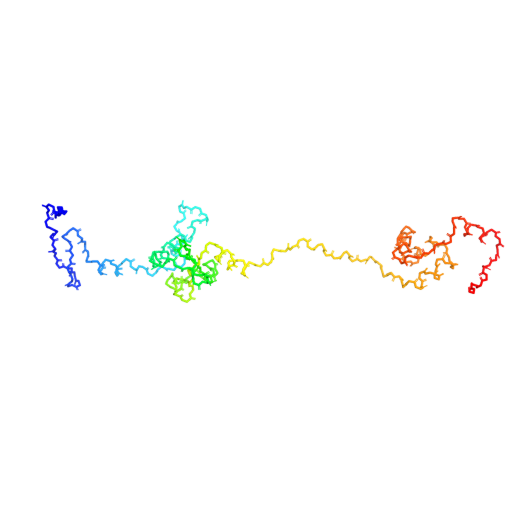.627 4.106 1.00 92.25 92 SER A C 1
ATOM 744 O O . SER A 1 92 ? 1.044 11.589 3.448 1.00 92.25 92 SER A O 1
ATOM 746 N N . PHE A 1 93 ? 1.021 10.387 5.346 1.00 93.88 93 PHE A N 1
ATOM 747 C CA . PHE A 1 93 ? 0.238 11.336 6.129 1.00 93.88 93 PHE A CA 1
ATOM 748 C C . PHE A 1 93 ? 1.155 12.171 7.022 1.00 93.88 93 PHE A C 1
ATOM 750 O O . PHE A 1 93 ? 2.211 11.695 7.443 1.00 93.88 93 PHE A O 1
ATOM 757 N N . GLU A 1 94 ? 0.719 13.393 7.317 1.00 94.75 94 GLU A N 1
ATOM 758 C CA . GLU A 1 94 ? 1.410 14.296 8.235 1.00 94.75 94 GLU A CA 1
ATOM 759 C C . GLU A 1 94 ? 1.357 13.762 9.673 1.00 94.75 94 GLU A C 1
ATOM 761 O O . GLU A 1 94 ? 0.444 13.020 10.052 1.00 94.75 94 GLU A O 1
ATOM 766 N N . GLU A 1 95 ? 2.348 14.122 10.489 1.00 91.62 95 GLU A N 1
ATOM 767 C CA . GLU A 1 95 ? 2.502 13.588 11.848 1.00 91.62 95 GLU A CA 1
ATOM 768 C C . GLU A 1 95 ? 1.307 13.901 12.765 1.00 91.62 95 GLU A C 1
ATOM 770 O O . GLU A 1 95 ? 0.937 13.082 13.605 1.00 91.62 95 GLU A O 1
ATOM 775 N N . ASP A 1 96 ? 0.669 15.050 12.589 1.00 90.56 96 ASP A N 1
ATOM 776 C CA . ASP A 1 96 ? -0.510 15.504 13.330 1.00 90.56 96 ASP A CA 1
ATOM 777 C C . ASP A 1 96 ? -1.829 14.889 12.824 1.00 90.56 96 ASP A C 1
ATOM 779 O O . ASP A 1 96 ? -2.873 15.043 13.461 1.00 90.56 96 ASP A O 1
ATOM 783 N N . THR A 1 97 ? -1.802 14.130 11.721 1.00 92.75 97 THR A N 1
ATOM 784 C CA . THR A 1 97 ? -3.005 13.500 11.165 1.00 92.75 97 THR A CA 1
ATOM 785 C C . THR A 1 97 ? -3.595 12.503 12.160 1.00 92.75 97 THR A C 1
ATOM 787 O O . THR A 1 97 ? -2.910 11.599 12.644 1.00 92.75 97 THR A O 1
ATOM 790 N N . LEU A 1 98 ? -4.898 12.609 12.429 1.00 90.69 98 LEU A N 1
ATOM 791 C CA . LEU A 1 98 ? -5.607 11.689 13.316 1.00 90.69 98 LEU A CA 1
ATOM 792 C C . LEU A 1 98 ? -5.647 10.264 12.754 1.00 90.69 98 LEU A C 1
ATOM 794 O O . LEU A 1 98 ? -5.925 10.031 11.578 1.00 90.69 98 LEU A O 1
ATOM 798 N N . VAL A 1 99 ? -5.483 9.273 13.631 1.00 90.19 99 VAL A N 1
ATOM 799 C CA . VAL A 1 99 ? -5.594 7.852 13.260 1.00 90.19 99 VAL A CA 1
ATOM 800 C C . VAL A 1 99 ? -6.984 7.501 12.725 1.00 90.19 99 VAL A C 1
ATOM 802 O O . VAL A 1 99 ? -7.094 6.602 11.895 1.00 90.19 99 VAL A O 1
ATOM 805 N N . SER A 1 100 ? -8.036 8.197 13.165 1.00 88.94 100 SER A N 1
ATOM 806 C CA . SER A 1 100 ? -9.387 8.043 12.611 1.00 88.94 100 SER A CA 1
ATOM 807 C C . SER A 1 100 ? -9.449 8.441 11.140 1.00 88.94 100 SER A C 1
ATOM 809 O O . SER A 1 100 ? -10.076 7.733 10.367 1.00 88.94 100 SER A O 1
ATOM 811 N N . THR A 1 101 ? -8.751 9.509 10.751 1.00 92.25 101 THR A N 1
ATOM 812 C CA . THR A 1 101 ? -8.649 9.953 9.356 1.00 92.25 101 THR A CA 1
ATOM 813 C C . THR A 1 101 ? -7.845 8.959 8.520 1.00 92.25 101 THR A C 1
ATOM 815 O O . THR A 1 101 ? -8.213 8.649 7.394 1.00 92.25 101 THR A O 1
ATOM 818 N N . ILE A 1 102 ? -6.764 8.399 9.074 1.00 94.25 102 ILE A N 1
ATOM 819 C CA . ILE A 1 102 ? -5.951 7.387 8.377 1.00 94.25 102 ILE A CA 1
ATOM 820 C C . ILE A 1 102 ? -6.738 6.084 8.170 1.00 94.25 102 ILE A C 1
ATOM 822 O O . ILE A 1 102 ? -6.623 5.460 7.119 1.00 94.25 102 ILE A O 1
ATOM 826 N N . ASN A 1 103 ? -7.524 5.665 9.164 1.00 93.75 103 ASN A N 1
ATOM 827 C CA . ASN A 1 103 ? -8.352 4.456 9.113 1.00 93.75 103 ASN A CA 1
ATOM 828 C C . ASN A 1 103 ? -9.788 4.724 8.634 1.00 93.75 103 ASN A C 1
ATOM 830 O O . ASN A 1 103 ? -10.662 3.879 8.844 1.00 93.75 103 ASN A O 1
ATOM 834 N N . ASP A 1 104 ? -10.036 5.881 8.019 1.00 93.44 104 ASP A N 1
ATOM 835 C CA . ASP A 1 104 ? -11.340 6.207 7.458 1.00 93.44 104 ASP A CA 1
ATOM 836 C C . ASP A 1 104 ? -11.755 5.128 6.438 1.00 93.44 104 ASP A C 1
ATOM 838 O O . ASP A 1 104 ? -10.894 4.651 5.692 1.00 93.44 104 ASP A O 1
ATOM 842 N N . PRO A 1 105 ? -13.034 4.705 6.382 1.00 92.81 105 PRO A N 1
ATOM 843 C CA . PRO A 1 105 ? -13.486 3.703 5.418 1.00 92.81 105 PRO A CA 1
ATOM 844 C C . PRO A 1 105 ? -13.142 4.040 3.965 1.00 92.81 105 PRO A C 1
ATOM 846 O O . PRO A 1 105 ? -12.876 3.130 3.185 1.00 92.81 105 PRO A O 1
ATOM 849 N N . SER A 1 106 ? -13.072 5.327 3.608 1.00 94.19 106 SER A N 1
ATOM 850 C CA . SER A 1 106 ? -12.645 5.773 2.276 1.00 94.19 106 SER A CA 1
ATOM 851 C C . SER A 1 106 ? -11.174 5.486 1.969 1.00 94.19 106 SER A C 1
ATOM 853 O O . SER A 1 106 ? -10.795 5.474 0.803 1.00 94.19 106 SER A O 1
ATOM 855 N N . ASN A 1 107 ? -10.345 5.235 2.986 1.00 95.00 107 ASN A N 1
ATOM 856 C CA . ASN A 1 107 ? -8.927 4.920 2.850 1.00 95.00 107 ASN A CA 1
ATOM 857 C C . ASN A 1 107 ? -8.614 3.429 3.069 1.00 95.00 107 ASN A C 1
ATOM 859 O O . ASN A 1 107 ? -7.441 3.058 3.113 1.00 95.00 107 ASN A O 1
ATOM 863 N N . ILE A 1 108 ? -9.622 2.565 3.224 1.00 95.31 108 ILE A N 1
ATOM 864 C CA . ILE A 1 108 ? -9.434 1.140 3.515 1.00 95.31 108 ILE A CA 1
ATOM 865 C C . ILE A 1 108 ? -9.975 0.267 2.383 1.00 95.31 108 ILE A C 1
ATOM 867 O O . ILE A 1 108 ? -11.104 0.432 1.932 1.00 95.31 108 ILE A O 1
ATOM 871 N N . LEU A 1 109 ? -9.179 -0.726 1.988 1.00 95.38 109 LEU A N 1
ATOM 872 C CA . LEU A 1 109 ? -9.590 -1.840 1.140 1.00 95.38 109 LEU A CA 1
ATOM 873 C C . LEU A 1 109 ? -9.374 -3.169 1.866 1.00 95.38 109 LEU A C 1
ATOM 875 O O . LEU A 1 109 ? -8.411 -3.347 2.610 1.00 95.38 109 LEU A O 1
ATOM 879 N N . ILE A 1 110 ? -10.253 -4.127 1.606 1.00 97.00 110 ILE A N 1
ATOM 880 C CA . ILE A 1 110 ? -10.167 -5.508 2.073 1.00 97.00 110 ILE A CA 1
ATOM 881 C C . ILE A 1 110 ? -9.829 -6.379 0.869 1.00 97.00 110 ILE A C 1
ATOM 883 O O . ILE A 1 110 ? -10.662 -6.596 -0.014 1.00 97.00 110 ILE A O 1
ATOM 887 N N . LEU A 1 111 ? -8.586 -6.847 0.806 1.00 96.50 111 LEU A N 1
ATOM 888 C CA . LEU A 1 111 ? -8.028 -7.516 -0.369 1.00 96.50 111 LEU A CA 1
ATOM 889 C C . LEU A 1 111 ? -7.446 -8.874 0.011 1.00 96.50 111 LEU A C 1
ATOM 891 O O . LEU A 1 111 ? -6.913 -9.041 1.100 1.00 96.50 111 LEU A O 1
ATOM 895 N N . CYS A 1 112 ? -7.507 -9.858 -0.885 1.00 96.81 112 CYS A N 1
ATOM 896 C CA . CYS A 1 112 ? -6.714 -11.077 -0.715 1.00 96.81 112 CYS A CA 1
ATOM 897 C C . CYS A 1 112 ? -5.213 -10.770 -0.900 1.00 96.81 112 CYS A C 1
ATOM 899 O O . CYS A 1 112 ? -4.886 -9.749 -1.510 1.00 96.81 112 CYS A O 1
ATOM 901 N N . PRO A 1 113 ? -4.294 -11.655 -0.468 1.00 96.06 113 PRO A N 1
ATOM 902 C CA . PRO A 1 113 ? -2.853 -11.401 -0.571 1.00 96.06 113 PRO A CA 1
ATOM 903 C C . PRO A 1 113 ? -2.371 -11.055 -1.986 1.00 96.06 113 PRO A C 1
ATOM 905 O O . PRO A 1 113 ? -1.504 -10.200 -2.157 1.00 96.06 113 PRO A O 1
ATOM 908 N N . ASN A 1 114 ? -2.959 -11.676 -3.017 1.00 94.44 114 ASN A N 1
ATOM 909 C CA . ASN A 1 114 ? -2.592 -11.388 -4.403 1.00 94.44 114 ASN A CA 1
ATOM 910 C C . ASN A 1 114 ? -3.033 -9.978 -4.828 1.00 94.44 114 ASN A C 1
ATOM 912 O O . ASN A 1 114 ? -2.220 -9.182 -5.292 1.00 94.44 114 ASN A O 1
ATOM 916 N N . CYS A 1 115 ? -4.305 -9.633 -4.612 1.00 94.12 115 CYS A N 1
ATOM 917 C CA . CYS A 1 115 ? -4.828 -8.313 -4.968 1.00 94.12 115 CYS A CA 1
ATOM 918 C C . CYS A 1 115 ? -4.214 -7.196 -4.116 1.00 94.12 115 CYS A C 1
ATOM 920 O O . CYS A 1 115 ? -4.018 -6.088 -4.609 1.00 94.12 115 CYS A O 1
ATOM 922 N N . HIS A 1 116 ? -3.870 -7.484 -2.859 1.00 93.44 116 HIS A N 1
ATOM 923 C CA . HIS A 1 116 ? -3.145 -6.561 -1.994 1.00 93.44 116 HIS A CA 1
ATOM 924 C C . HIS A 1 116 ? -1.760 -6.241 -2.568 1.00 93.44 116 HIS A C 1
ATOM 926 O O . HIS A 1 116 ? -1.404 -5.073 -2.720 1.00 93.44 116 HIS A O 1
ATOM 932 N N . TRP A 1 117 ? -1.012 -7.264 -2.986 1.00 90.88 117 TRP A N 1
ATOM 933 C CA . TRP A 1 117 ? 0.283 -7.076 -3.637 1.00 90.88 117 TRP A CA 1
ATOM 934 C C . TRP A 1 117 ? 0.179 -6.298 -4.957 1.00 90.88 117 TRP A C 1
ATOM 936 O O . TRP A 1 117 ? 1.015 -5.433 -5.239 1.00 90.88 117 TRP A O 1
ATOM 946 N N . GLU A 1 118 ? -0.846 -6.574 -5.768 1.00 91.25 118 GLU A N 1
ATOM 947 C CA . GLU A 1 118 ? -1.106 -5.830 -7.005 1.00 91.25 118 GLU A CA 1
ATOM 948 C C . GLU A 1 118 ? -1.403 -4.354 -6.727 1.00 91.25 118 GLU A C 1
ATOM 950 O O . GLU A 1 118 ? -0.883 -3.478 -7.422 1.00 91.25 118 GLU A O 1
ATOM 955 N N . HIS A 1 119 ? -2.195 -4.069 -5.692 1.00 89.50 119 HIS A N 1
ATOM 956 C CA . HIS A 1 119 ? -2.507 -2.712 -5.256 1.00 89.50 119 HIS A CA 1
ATOM 957 C C . HIS A 1 119 ? -1.246 -1.947 -4.823 1.00 89.50 119 HIS A C 1
ATOM 959 O O . HIS A 1 119 ? -0.968 -0.870 -5.354 1.00 89.50 119 HIS A O 1
ATOM 965 N N . ASP A 1 120 ? -0.417 -2.527 -3.953 1.00 86.50 120 ASP A N 1
ATOM 966 C CA . ASP A 1 120 ? 0.819 -1.898 -3.467 1.00 86.50 120 ASP A CA 1
ATOM 967 C C . ASP A 1 120 ? 1.808 -1.578 -4.597 1.00 86.50 120 ASP A C 1
ATOM 969 O O . ASP A 1 120 ? 2.551 -0.589 -4.553 1.00 86.50 120 ASP A O 1
ATOM 973 N N . ARG A 1 121 ? 1.822 -2.399 -5.653 1.00 83.44 121 ARG A N 1
ATOM 974 C CA . ARG A 1 121 ? 2.672 -2.173 -6.825 1.00 83.44 121 ARG A CA 1
ATOM 975 C C . ARG A 1 121 ? 2.247 -0.980 -7.667 1.00 83.44 121 ARG A C 1
ATOM 977 O O . ARG A 1 121 ? 3.138 -0.342 -8.226 1.00 83.44 121 ARG A O 1
ATOM 984 N N . LYS A 1 122 ? 0.953 -0.645 -7.737 1.00 71.69 122 LYS A N 1
ATOM 985 C CA . LYS A 1 122 ? 0.468 0.516 -8.511 1.00 71.69 122 LYS A CA 1
ATOM 986 C C . LYS A 1 122 ? 1.075 1.832 -8.013 1.00 71.69 122 LYS A C 1
ATOM 988 O O . LYS A 1 122 ? 1.347 2.717 -8.817 1.00 71.69 122 LYS A O 1
ATOM 993 N N . TYR A 1 123 ? 1.362 1.932 -6.714 1.00 58.78 123 TYR A N 1
ATOM 994 C CA . TYR A 1 123 ? 1.949 3.127 -6.091 1.00 58.78 123 TYR A CA 1
ATOM 995 C C . TYR A 1 123 ? 3.473 3.077 -5.947 1.00 58.78 123 TYR A C 1
ATOM 997 O O . TYR A 1 123 ? 4.108 4.065 -5.561 1.00 58.78 123 TYR A O 1
ATOM 1005 N N . ARG A 1 124 ? 4.107 1.946 -6.269 1.00 56.59 124 ARG A N 1
ATOM 1006 C CA . ARG A 1 124 ? 5.562 1.842 -6.235 1.00 56.59 124 ARG A CA 1
ATOM 1007 C C . ARG A 1 124 ? 6.108 2.542 -7.476 1.00 56.59 124 ARG A C 1
ATOM 1009 O O . ARG A 1 124 ? 5.940 2.040 -8.584 1.00 56.59 124 ARG A O 1
ATOM 1016 N N . LYS A 1 125 ? 6.794 3.683 -7.295 1.00 52.12 125 LYS A N 1
ATOM 1017 C CA . LYS A 1 125 ? 7.554 4.320 -8.387 1.00 52.12 125 LYS A CA 1
ATOM 1018 C C . LYS A 1 125 ? 8.341 3.225 -9.112 1.00 52.12 125 LYS A C 1
ATOM 1020 O O . LYS A 1 125 ? 8.952 2.403 -8.411 1.00 52.12 125 LYS A O 1
ATOM 1025 N N . PRO A 1 126 ? 8.336 3.180 -10.460 1.00 52.91 126 PRO A N 1
ATOM 1026 C CA . PRO A 1 126 ? 9.137 2.202 -11.172 1.00 52.91 126 PRO A CA 1
ATOM 1027 C C . PRO A 1 126 ? 10.546 2.301 -10.602 1.00 52.91 126 PRO A C 1
ATOM 1029 O O . PRO A 1 126 ? 11.121 3.394 -10.532 1.00 52.91 126 PRO A O 1
ATOM 1032 N N . LYS A 1 127 ? 11.074 1.177 -10.094 1.00 51.56 127 LYS A N 1
ATOM 1033 C CA . LYS A 1 127 ? 12.494 1.119 -9.739 1.00 51.56 127 LYS A CA 1
ATOM 1034 C C . LYS A 1 127 ? 13.210 1.665 -10.962 1.00 51.56 127 LYS A C 1
ATOM 1036 O O . LYS A 1 127 ? 12.881 1.202 -12.050 1.00 51.56 127 LYS A O 1
ATOM 1041 N N . LYS A 1 128 ? 14.103 2.652 -10.800 1.00 53.75 128 LYS A N 1
ATOM 1042 C CA . LYS A 1 128 ? 14.971 3.115 -11.889 1.00 53.75 128 LYS A CA 1
ATOM 1043 C C . LYS A 1 128 ? 15.582 1.854 -12.487 1.00 53.75 128 LYS A C 1
ATOM 1045 O O . LYS A 1 128 ? 16.461 1.244 -11.885 1.00 53.75 128 LYS A O 1
ATOM 1050 N N . THR A 1 129 ? 15.012 1.377 -13.581 1.00 47.50 129 THR A N 1
ATOM 1051 C CA . THR A 1 129 ? 15.503 0.206 -14.274 1.00 47.50 129 THR A CA 1
ATOM 1052 C C . THR A 1 129 ? 16.901 0.595 -14.718 1.00 47.50 129 THR A C 1
ATOM 1054 O O . THR A 1 129 ? 17.136 1.753 -15.077 1.00 47.50 129 THR A O 1
ATOM 1057 N N . ASN A 1 130 ? 17.851 -0.336 -14.673 1.00 57.69 130 ASN A N 1
ATOM 1058 C CA . ASN A 1 130 ? 19.165 -0.157 -15.291 1.00 57.69 130 ASN A CA 1
ATOM 1059 C C . ASN A 1 130 ? 19.013 -0.111 -16.827 1.00 57.69 130 ASN A C 1
ATOM 1061 O O . ASN A 1 130 ? 19.629 -0.885 -17.552 1.00 57.69 130 ASN A O 1
ATOM 1065 N N . ILE A 1 131 ? 18.161 0.777 -17.346 1.00 60.16 131 ILE A N 1
ATOM 1066 C CA . ILE A 1 131 ? 18.180 1.187 -18.737 1.00 60.16 131 ILE A CA 1
ATOM 1067 C C . ILE A 1 131 ? 19.472 1.981 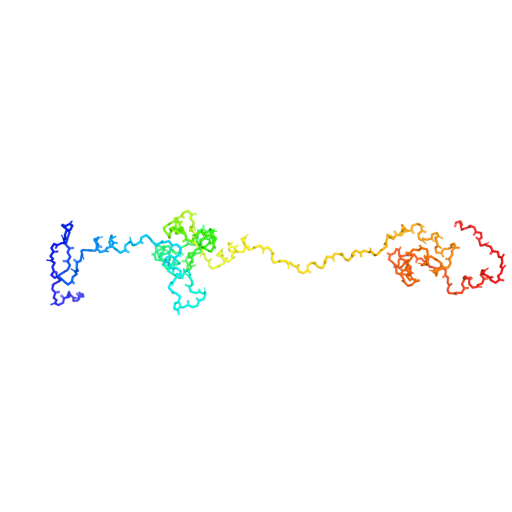-18.846 1.00 60.16 131 ILE A C 1
ATOM 1069 O O . ILE A 1 131 ? 19.545 3.144 -18.438 1.00 60.16 131 ILE A O 1
ATOM 1073 N N . LYS A 1 132 ? 20.530 1.314 -19.314 1.00 58.88 132 LYS A N 1
ATOM 1074 C CA . LYS A 1 132 ? 21.770 1.984 -19.692 1.00 58.88 132 LYS A CA 1
ATOM 1075 C C . LYS A 1 132 ? 21.364 3.083 -20.670 1.00 58.88 132 LYS A C 1
ATOM 1077 O O . LYS A 1 132 ? 20.865 2.781 -21.753 1.00 58.88 132 LYS A O 1
ATOM 1082 N N . LYS A 1 133 ? 21.500 4.349 -20.266 1.00 58.88 133 LYS A N 1
ATOM 1083 C CA . LYS A 1 133 ? 21.265 5.480 -21.170 1.00 58.88 133 LYS A CA 1
ATOM 1084 C C . LYS A 1 133 ? 22.106 5.237 -22.429 1.00 58.88 133 LYS A C 1
ATOM 1086 O O . LYS A 1 133 ? 23.250 4.794 -22.282 1.00 58.88 133 LYS A O 1
ATOM 1091 N N . PRO A 1 134 ? 21.583 5.492 -23.640 1.00 65.00 134 PRO A N 1
ATOM 1092 C CA . PRO A 1 134 ? 22.392 5.348 -24.839 1.00 65.00 134 PRO A CA 1
ATOM 1093 C C . PRO A 1 134 ? 23.650 6.205 -24.673 1.00 65.00 134 PRO A C 1
ATOM 1095 O O . PRO A 1 134 ? 23.563 7.389 -24.337 1.00 65.00 134 PRO A O 1
ATOM 1098 N N . HIS A 1 135 ? 24.825 5.595 -24.840 1.00 70.50 135 HIS A N 1
ATOM 1099 C CA . HIS A 1 135 ? 26.077 6.340 -24.809 1.00 70.50 135 HIS A CA 1
ATOM 1100 C C . HIS A 1 135 ? 26.027 7.398 -25.915 1.00 7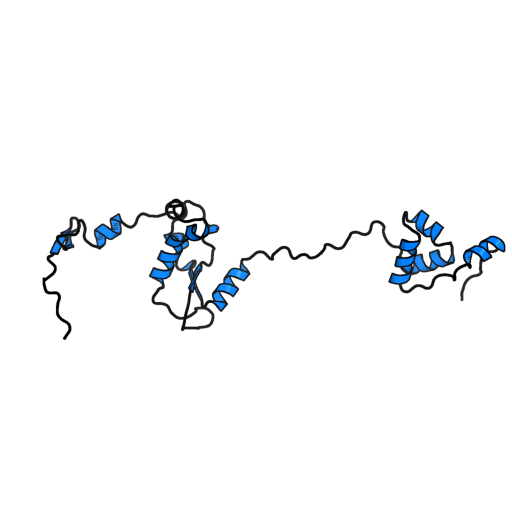0.50 135 HIS A C 1
ATOM 1102 O O . HIS A 1 135 ? 25.894 7.058 -27.093 1.00 70.50 135 HIS A O 1
ATOM 1108 N N . LYS A 1 136 ? 26.122 8.680 -25.538 1.00 75.94 136 LYS A N 1
ATOM 1109 C CA . LYS A 1 136 ? 26.264 9.768 -26.509 1.00 75.94 136 LYS A CA 1
ATOM 1110 C C . LYS A 1 136 ? 27.527 9.506 -27.333 1.00 75.94 136 LYS A C 1
ATOM 1112 O O . LYS A 1 136 ? 28.591 9.240 -26.772 1.00 75.94 136 LYS A O 1
ATOM 1117 N N . ARG A 1 137 ? 27.401 9.528 -28.662 1.00 81.00 137 ARG A N 1
ATOM 1118 C CA . ARG A 1 137 ? 28.555 9.417 -29.564 1.00 81.00 137 ARG A CA 1
ATOM 1119 C C . ARG A 1 137 ? 29.421 10.668 -29.385 1.00 81.00 137 ARG A C 1
ATOM 1121 O O . ARG A 1 137 ? 28.879 11.749 -29.195 1.00 81.00 137 ARG A O 1
ATOM 1128 N N . LYS A 1 138 ? 30.748 10.511 -29.433 1.00 79.12 138 LYS A N 1
ATOM 1129 C CA . LYS A 1 138 ? 31.692 11.640 -29.320 1.00 79.12 138 LYS A CA 1
ATOM 1130 C C . LYS A 1 138 ? 31.645 12.576 -30.533 1.00 79.12 138 LYS A C 1
ATOM 1132 O O . LYS A 1 138 ? 31.967 13.744 -30.389 1.00 79.12 138 LYS A O 1
ATOM 1137 N N . VAL A 1 139 ? 31.268 12.044 -31.697 1.00 88.06 139 VAL A N 1
ATOM 1138 C CA . VAL A 1 139 ? 31.259 12.744 -32.988 1.00 88.06 139 VAL A CA 1
ATOM 1139 C C . VAL A 1 139 ? 30.011 12.327 -33.765 1.00 88.06 139 VAL A C 1
ATOM 1141 O O . VAL A 1 139 ? 29.550 11.182 -33.632 1.00 88.06 139 VAL A O 1
ATOM 1144 N N . GLU A 1 140 ? 29.469 13.248 -34.557 1.00 89.12 140 GLU A N 1
ATOM 1145 C CA . GLU A 1 140 ? 28.405 12.972 -35.519 1.00 89.12 140 GLU A CA 1
ATOM 1146 C C . GLU A 1 140 ? 28.934 12.070 -36.633 1.00 89.12 140 GLU A C 1
ATOM 1148 O O . GLU A 1 140 ? 29.975 12.326 -37.234 1.00 89.12 140 GLU A O 1
ATOM 1153 N N . TRP A 1 141 ? 28.250 10.951 -36.865 1.00 90.94 141 TRP A N 1
ATOM 1154 C CA . TRP A 1 141 ? 28.676 10.031 -37.910 1.00 90.94 141 TRP A CA 1
ATOM 1155 C C . TRP A 1 141 ? 28.258 10.583 -39.270 1.00 90.94 141 TRP A C 1
ATOM 1157 O O . TRP A 1 141 ? 27.110 11.016 -39.395 1.00 90.94 141 TRP A O 1
ATOM 1167 N N . PRO A 1 142 ? 29.120 10.491 -40.296 1.00 90.19 142 PRO A N 1
ATOM 1168 C CA . PRO A 1 142 ? 28.700 10.769 -41.659 1.00 90.19 142 PRO A CA 1
ATOM 1169 C C . PRO A 1 142 ? 27.552 9.839 -42.071 1.00 90.19 142 PRO A C 1
ATOM 1171 O O . PRO A 1 142 ? 27.402 8.721 -41.551 1.00 90.19 142 PRO A O 1
ATOM 1174 N N . THR A 1 143 ? 26.743 10.301 -43.022 1.00 93.69 143 THR A N 1
ATOM 1175 C CA . THR A 1 143 ? 25.734 9.467 -43.682 1.00 93.69 143 THR A CA 1
ATOM 1176 C C . THR A 1 143 ? 26.411 8.307 -44.416 1.00 93.69 143 THR A C 1
ATOM 1178 O O . THR A 1 143 ? 27.615 8.338 -44.686 1.00 93.69 143 THR A O 1
ATOM 1181 N N . LYS A 1 144 ? 25.640 7.259 -44.731 1.00 93.00 144 LYS A N 1
ATOM 1182 C CA . LYS A 1 144 ? 26.151 6.082 -45.449 1.00 93.00 144 LYS A CA 1
ATOM 1183 C C . LYS A 1 144 ? 26.846 6.478 -46.759 1.00 93.00 144 LYS A C 1
ATOM 1185 O O . LYS A 1 144 ? 27.975 6.059 -46.982 1.00 93.00 144 LYS A O 1
ATOM 1190 N N . GLU A 1 145 ? 26.194 7.320 -47.557 1.00 91.88 145 GLU A N 1
ATOM 1191 C CA . GLU A 1 145 ? 26.683 7.787 -48.861 1.00 91.88 145 GLU A CA 1
ATOM 1192 C C . GLU A 1 145 ? 27.958 8.628 -48.735 1.00 91.88 145 GLU A C 1
ATOM 1194 O O . GLU A 1 145 ? 28.943 8.376 -49.427 1.00 91.88 145 GLU A O 1
ATOM 1199 N N . CYS A 1 146 ? 27.989 9.581 -47.793 1.00 90.38 146 CYS A N 1
ATOM 1200 C CA . CYS A 1 146 ? 29.196 10.368 -47.540 1.00 90.38 146 CYS A CA 1
ATOM 1201 C C . CYS A 1 146 ? 30.361 9.476 -47.114 1.00 90.38 146 CYS A C 1
ATOM 1203 O O . CYS A 1 146 ? 31.478 9.667 -47.585 1.00 90.38 146 CYS A O 1
ATOM 1205 N N . LEU A 1 147 ? 30.121 8.498 -46.234 1.00 91.31 147 LEU A N 1
ATOM 1206 C CA . LEU A 1 147 ? 31.187 7.612 -45.782 1.00 91.31 147 LEU A CA 1
ATOM 1207 C C . LEU A 1 147 ? 31.715 6.729 -46.916 1.00 91.31 147 LEU A C 1
ATOM 1209 O O . LEU A 1 147 ? 32.920 6.522 -46.996 1.00 91.31 147 LEU A O 1
ATOM 1213 N N . GLU A 1 148 ? 30.838 6.212 -47.773 1.00 93.00 148 GLU A N 1
ATOM 1214 C CA . GLU A 1 148 ? 31.226 5.412 -48.935 1.00 93.00 148 GLU A CA 1
ATOM 1215 C C . GLU A 1 148 ? 32.128 6.203 -49.881 1.00 93.00 148 GLU A C 1
ATOM 1217 O O . GLU A 1 148 ? 33.227 5.748 -50.192 1.00 93.00 148 GLU A O 1
ATOM 1222 N N . LYS A 1 149 ? 31.724 7.429 -50.229 1.00 91.81 149 LYS A N 1
ATOM 1223 C CA . LYS A 1 149 ? 32.532 8.343 -51.040 1.00 91.81 149 LYS A CA 1
ATOM 1224 C C . LYS A 1 149 ? 33.901 8.606 -50.400 1.00 91.81 149 LYS A C 1
ATOM 1226 O O . LYS A 1 149 ? 34.930 8.382 -51.030 1.00 91.81 149 LYS A O 1
ATOM 1231 N N . LEU A 1 150 ? 33.932 8.965 -49.115 1.00 91.75 150 LEU A N 1
ATOM 1232 C CA . LEU A 1 150 ? 35.178 9.249 -48.394 1.00 91.75 150 LEU A CA 1
ATOM 1233 C C . LEU A 1 150 ? 36.137 8.047 -48.355 1.00 91.75 150 LEU A C 1
ATOM 1235 O O . LEU A 1 150 ? 37.345 8.234 -48.479 1.00 91.75 150 LEU A O 1
ATOM 1239 N N . LEU A 1 151 ? 35.618 6.823 -48.185 1.00 91.00 151 LEU A N 1
ATOM 1240 C CA . LEU A 1 151 ? 36.424 5.592 -48.134 1.00 91.00 151 LEU A CA 1
ATOM 1241 C C . LEU A 1 151 ? 37.166 5.300 -49.445 1.00 91.00 151 LEU A C 1
ATOM 1243 O O . LEU A 1 151 ? 38.213 4.648 -49.401 1.00 91.00 151 LEU A O 1
ATOM 1247 N N . TRP A 1 152 ? 36.622 5.758 -50.572 1.00 90.12 152 TRP A N 1
ATOM 1248 C CA . TRP A 1 152 ? 37.202 5.613 -51.908 1.00 90.12 152 TRP A CA 1
ATOM 1249 C C . TRP A 1 152 ? 37.968 6.850 -52.387 1.00 90.12 152 TRP A C 1
ATOM 1251 O O . TRP A 1 152 ? 38.722 6.736 -53.345 1.00 90.12 152 TRP A O 1
ATOM 1261 N N . GLU A 1 153 ? 37.838 7.991 -51.707 1.00 89.44 153 GLU A N 1
ATOM 1262 C CA . GLU A 1 153 ? 38.600 9.217 -51.990 1.00 89.44 153 GLU A CA 1
ATOM 1263 C C . GLU A 1 153 ? 39.928 9.297 -51.233 1.00 89.44 153 GLU A C 1
ATOM 1265 O O . GLU A 1 153 ? 40.898 9.846 -51.753 1.00 89.44 153 GLU A O 1
ATOM 1270 N N . LYS A 1 154 ? 39.994 8.773 -50.002 1.00 89.25 154 LYS A N 1
ATOM 1271 C CA . LYS A 1 154 ? 41.181 8.905 -49.146 1.00 89.25 154 LYS A CA 1
ATOM 1272 C C . LYS A 1 154 ? 41.350 7.759 -48.144 1.00 89.25 154 LYS A C 1
ATOM 1274 O O . LYS A 1 154 ? 40.377 7.103 -47.761 1.00 89.25 154 LYS A O 1
ATOM 1279 N N . PRO A 1 155 ? 42.583 7.500 -47.660 1.00 91.44 155 PRO A N 1
ATOM 1280 C CA . PRO A 1 155 ? 42.836 6.454 -46.677 1.00 91.44 155 PRO A CA 1
ATOM 1281 C C . PRO A 1 155 ? 42.111 6.712 -45.351 1.00 91.44 155 PRO A C 1
ATOM 1283 O O . PRO A 1 155 ? 41.965 7.844 -44.888 1.00 91.44 155 PRO A O 1
ATOM 1286 N N . THR A 1 156 ? 41.727 5.629 -44.670 1.00 90.25 156 THR A N 1
ATOM 1287 C CA . THR A 1 156 ? 40.973 5.681 -43.405 1.00 90.25 156 THR A CA 1
ATOM 1288 C C . THR A 1 156 ? 41.675 6.462 -42.295 1.00 90.25 156 THR A C 1
ATOM 1290 O O . THR A 1 156 ? 41.000 6.979 -41.411 1.00 90.25 156 THR A O 1
ATOM 1293 N N . SER A 1 157 ? 43.007 6.568 -42.334 1.00 90.69 157 SER A N 1
ATOM 1294 C CA . SER A 1 157 ? 43.802 7.383 -41.408 1.00 90.69 157 SER A CA 1
ATOM 1295 C C . SER A 1 157 ? 43.567 8.887 -41.587 1.00 90.69 157 SER A C 1
ATOM 1297 O O . SER A 1 157 ? 43.509 9.613 -40.597 1.00 90.69 157 SER A O 1
ATOM 1299 N N . GLN A 1 158 ? 43.376 9.356 -42.824 1.00 91.56 158 GLN A N 1
ATOM 1300 C CA . GLN A 1 158 ? 43.052 10.755 -43.114 1.00 91.56 158 GLN A CA 1
ATOM 1301 C C . GLN A 1 158 ? 41.608 11.078 -42.720 1.00 91.56 158 GLN A C 1
ATOM 1303 O O . GLN A 1 158 ? 41.383 12.056 -42.013 1.00 91.56 158 GLN A O 1
ATOM 1308 N N . ILE A 1 159 ? 40.652 10.200 -43.055 1.00 92.94 159 ILE A N 1
ATOM 1309 C CA . ILE A 1 159 ? 39.249 10.329 -42.612 1.00 92.94 159 ILE A CA 1
ATOM 1310 C C . ILE A 1 159 ? 39.185 10.401 -41.082 1.00 92.94 159 ILE A C 1
ATOM 1312 O O . ILE A 1 159 ? 38.529 11.262 -40.509 1.00 92.94 159 ILE A O 1
ATOM 1316 N N . ALA A 1 160 ? 39.905 9.518 -40.393 1.00 93.44 160 ALA A N 1
ATOM 1317 C CA . ALA A 1 160 ? 39.940 9.498 -38.939 1.00 93.44 160 ALA A CA 1
ATOM 1318 C C . ALA A 1 160 ? 40.445 10.823 -38.347 1.00 93.44 160 ALA A C 1
ATOM 1320 O O . ALA A 1 160 ? 39.843 11.340 -37.406 1.00 93.44 160 ALA A O 1
ATOM 1321 N N . LYS A 1 161 ? 41.497 11.400 -38.940 1.00 94.06 161 LYS A N 1
ATOM 1322 C CA . LYS A 1 161 ? 42.061 12.689 -38.528 1.00 94.06 161 LYS A CA 1
ATOM 1323 C C . LYS A 1 161 ? 41.060 13.837 -38.692 1.00 94.06 161 LYS A C 1
ATOM 1325 O O . LYS A 1 161 ? 40.936 14.641 -37.776 1.00 94.06 161 LYS A O 1
ATOM 1330 N N . GLU A 1 162 ? 40.330 13.888 -39.804 1.00 92.00 162 GLU A N 1
ATOM 1331 C CA . GLU A 1 162 ? 39.328 14.935 -40.072 1.00 92.00 162 GLU A CA 1
ATOM 1332 C C . GLU A 1 162 ? 38.162 14.913 -39.085 1.00 92.00 162 GLU A C 1
ATOM 1334 O O . GLU A 1 162 ? 37.735 15.957 -38.602 1.00 92.00 162 GLU A O 1
ATOM 1339 N N . TYR A 1 163 ? 37.678 13.720 -38.740 1.00 91.69 163 TYR A N 1
ATOM 1340 C CA . TYR A 1 163 ? 36.585 13.559 -37.782 1.00 91.69 163 TYR A CA 1
ATOM 1341 C C . TYR A 1 163 ? 37.063 13.511 -36.319 1.00 91.69 163 TYR A C 1
ATOM 1343 O O . TYR A 1 163 ? 36.247 13.318 -35.420 1.00 91.69 163 TYR A O 1
ATOM 1351 N N . GLY A 1 164 ? 38.368 13.647 -36.049 1.00 92.25 164 GLY A N 1
ATOM 1352 C CA . GLY A 1 164 ? 38.925 13.586 -34.692 1.00 92.25 164 GLY A CA 1
ATOM 1353 C C . GLY A 1 164 ? 38.733 12.228 -33.998 1.00 92.25 164 GLY A C 1
ATOM 1354 O O . GLY A 1 164 ? 38.550 12.160 -32.781 1.00 92.25 164 GLY A O 1
ATOM 1355 N N . VAL A 1 165 ? 38.729 11.133 -34.762 1.00 92.56 165 VAL A N 1
ATOM 1356 C CA . VAL A 1 165 ? 38.543 9.759 -34.271 1.00 92.56 165 VAL A CA 1
ATOM 1357 C C . VAL A 1 165 ? 39.726 8.863 -34.644 1.00 92.56 165 VAL A C 1
ATOM 1359 O O . VAL A 1 165 ? 40.659 9.291 -35.310 1.00 92.56 165 VAL A O 1
ATOM 1362 N N . SER A 1 166 ? 39.709 7.597 -34.216 1.00 92.88 166 SER A N 1
ATOM 1363 C CA . SER A 1 166 ? 40.679 6.602 -34.688 1.00 92.88 166 SER A CA 1
ATOM 1364 C C . SER A 1 166 ? 40.262 5.979 -36.024 1.00 92.88 166 SER A C 1
ATOM 1366 O O . SER A 1 166 ? 39.077 5.868 -36.343 1.00 92.88 166 SER A O 1
ATOM 1368 N N . ASP A 1 167 ? 41.236 5.496 -36.788 1.00 89.50 167 ASP A N 1
ATOM 1369 C CA . ASP A 1 167 ? 41.043 4.683 -37.998 1.00 89.50 167 ASP A CA 1
ATOM 1370 C C . ASP A 1 167 ? 40.126 3.469 -37.754 1.00 89.50 167 ASP A C 1
ATOM 1372 O O . ASP A 1 167 ? 39.258 3.142 -38.568 1.00 89.50 167 ASP A O 1
ATOM 1376 N N . ASN A 1 168 ? 40.227 2.852 -36.575 1.00 90.62 168 ASN A N 1
ATOM 1377 C CA . ASN A 1 168 ? 39.356 1.765 -36.148 1.00 90.62 168 ASN A CA 1
ATOM 1378 C C . ASN A 1 168 ? 37.910 2.232 -35.879 1.00 90.62 168 ASN A C 1
ATOM 1380 O O . ASN A 1 168 ? 36.969 1.445 -36.003 1.00 90.62 168 ASN A O 1
ATOM 1384 N N . ALA A 1 169 ? 37.694 3.502 -35.523 1.00 91.62 169 ALA A N 1
ATOM 1385 C CA . ALA A 1 169 ? 36.350 4.069 -35.421 1.00 91.62 169 ALA A CA 1
ATOM 1386 C C . ALA A 1 169 ? 35.708 4.180 -36.808 1.00 91.62 169 ALA A C 1
ATOM 1388 O O . ALA A 1 169 ? 34.621 3.636 -36.997 1.00 91.62 169 ALA A O 1
ATOM 1389 N N . VAL A 1 170 ? 36.423 4.738 -37.792 1.00 91.88 170 VAL A N 1
ATOM 1390 C CA . VAL A 1 170 ? 35.994 4.752 -39.205 1.00 91.88 170 VAL A CA 1
ATOM 1391 C C . VAL A 1 170 ? 35.717 3.327 -39.684 1.00 91.88 170 VAL A C 1
ATOM 1393 O O . VAL A 1 170 ? 34.704 3.054 -40.325 1.00 91.88 170 VAL A O 1
ATOM 1396 N N . ALA A 1 171 ? 36.547 2.366 -39.271 1.00 90.69 171 ALA A N 1
ATOM 1397 C CA . ALA A 1 171 ? 36.338 0.971 -39.610 1.00 90.69 171 ALA A CA 1
ATOM 1398 C C . ALA A 1 171 ? 35.045 0.369 -39.043 1.00 90.69 171 ALA A C 1
ATOM 1400 O O . ALA A 1 171 ? 34.421 -0.453 -39.721 1.00 90.69 171 ALA A O 1
ATOM 1401 N N . LYS A 1 172 ? 34.652 0.756 -37.825 1.00 91.81 172 LYS A N 1
ATOM 1402 C CA . LYS A 1 172 ? 33.371 0.377 -37.212 1.00 91.81 172 LYS A CA 1
ATOM 1403 C C . LYS A 1 172 ? 32.194 1.054 -37.911 1.00 91.81 172 LYS A C 1
ATOM 1405 O O . LYS A 1 172 ? 31.140 0.432 -38.005 1.00 91.81 172 LYS A O 1
ATOM 1410 N N . TRP A 1 173 ? 32.371 2.272 -38.421 1.00 93.38 173 TRP A N 1
ATOM 1411 C CA . TRP A 1 173 ? 31.340 2.978 -39.185 1.00 93.38 173 TRP A CA 1
ATOM 1412 C C . TRP A 1 173 ? 31.021 2.238 -40.480 1.00 93.38 173 TRP A C 1
ATOM 1414 O O . TRP A 1 173 ? 29.864 1.892 -40.707 1.00 93.38 173 TRP A O 1
ATOM 1424 N N . SER A 1 174 ? 32.043 1.869 -41.261 1.00 92.00 174 SER A N 1
ATOM 1425 C CA . SER A 1 174 ? 31.847 1.108 -42.503 1.00 92.00 174 SER A CA 1
ATOM 1426 C C . SER A 1 174 ? 31.164 -0.237 -42.242 1.00 92.00 174 SER A C 1
ATOM 1428 O O . SER A 1 174 ? 30.232 -0.596 -42.949 1.00 92.00 174 SER A O 1
ATOM 1430 N N . LYS A 1 175 ? 31.562 -0.954 -41.175 1.00 92.06 175 LYS A N 1
ATOM 1431 C CA . LYS A 1 175 ? 30.909 -2.214 -40.770 1.00 92.06 175 LYS A CA 1
ATOM 1432 C C . LYS A 1 175 ? 29.446 -2.008 -40.383 1.00 92.06 175 LYS A C 1
ATOM 1434 O O . LYS A 1 175 ? 28.606 -2.827 -40.722 1.00 92.06 175 LYS A O 1
ATOM 1439 N N . LYS A 1 176 ? 29.127 -0.922 -39.673 1.00 92.31 176 LYS A N 1
ATOM 1440 C CA . LYS A 1 176 ? 27.756 -0.627 -39.239 1.00 92.31 176 LYS A CA 1
ATOM 1441 C C . LYS A 1 176 ? 26.828 -0.315 -40.414 1.00 92.31 176 LYS A C 1
ATOM 1443 O O . LYS A 1 176 ? 25.651 -0.650 -40.334 1.00 92.31 176 LYS A O 1
ATOM 1448 N N . TYR A 1 177 ? 27.351 0.311 -41.466 1.00 93.31 177 TYR A N 1
ATOM 1449 C CA . TYR A 1 177 ? 26.611 0.609 -42.692 1.00 93.31 177 TYR A CA 1
ATOM 1450 C C . TYR A 1 177 ? 26.711 -0.485 -43.767 1.00 93.31 177 TYR A C 1
ATOM 1452 O O . TYR A 1 177 ? 26.161 -0.301 -44.850 1.00 93.31 177 TYR A O 1
ATOM 1460 N N . ASN A 1 178 ? 27.375 -1.613 -43.474 1.00 91.19 178 ASN A N 1
ATOM 1461 C CA . ASN A 1 178 ? 27.650 -2.694 -44.428 1.00 91.19 178 ASN A CA 1
ATOM 1462 C C . ASN A 1 178 ? 28.331 -2.203 -45.723 1.00 91.19 178 ASN A C 1
ATOM 1464 O O . ASN A 1 178 ? 27.968 -2.623 -46.816 1.00 91.19 178 ASN A O 1
ATOM 1468 N N . LEU A 1 179 ? 29.307 -1.299 -45.599 1.00 90.06 179 LEU A N 1
ATOM 1469 C CA . LEU A 1 179 ? 30.084 -0.763 -46.720 1.00 90.06 179 LEU A CA 1
ATOM 1470 C C . LEU A 1 179 ? 31.377 -1.559 -46.928 1.00 90.06 179 LEU A C 1
ATOM 1472 O O . LEU A 1 179 ? 32.084 -1.874 -45.961 1.00 90.06 179 LEU A O 1
ATOM 1476 N N . SER A 1 180 ? 31.721 -1.827 -48.189 1.00 85.62 180 SER A N 1
ATOM 1477 C CA . SER A 1 180 ? 33.029 -2.362 -48.569 1.00 85.62 180 SER A CA 1
ATOM 1478 C C . SER A 1 180 ? 34.099 -1.280 -48.483 1.00 85.62 180 SER A C 1
ATOM 1480 O O . SER A 1 180 ? 33.852 -0.111 -48.769 1.00 85.62 180 SER A O 1
ATOM 1482 N N . LYS A 1 181 ? 35.308 -1.679 -48.094 1.00 83.19 181 LYS A N 1
ATOM 1483 C CA . LYS A 1 181 ? 36.481 -0.802 -48.107 1.00 83.19 181 LYS A CA 1
ATOM 1484 C C . LYS A 1 181 ? 37.414 -1.210 -49.237 1.00 83.19 181 LYS A C 1
ATOM 1486 O O . LYS A 1 181 ? 37.438 -2.400 -49.565 1.00 83.19 181 LYS A O 1
ATOM 1491 N N . PRO A 1 182 ? 38.240 -0.283 -49.746 1.00 84.56 182 PRO A N 1
ATOM 1492 C CA . PRO A 1 182 ? 39.330 -0.649 -50.632 1.00 84.56 182 PRO A CA 1
ATOM 1493 C C . PRO A 1 182 ? 40.229 -1.713 -49.973 1.00 84.56 182 PRO A C 1
ATOM 1495 O O . PRO A 1 182 ? 40.447 -1.673 -48.752 1.00 84.56 182 PRO A O 1
ATOM 1498 N N . PRO A 1 183 ? 40.737 -2.686 -50.751 1.00 82.25 183 PRO A N 1
ATOM 1499 C CA . PRO A 1 183 ? 41.534 -3.783 -50.221 1.00 82.25 183 PRO A CA 1
ATOM 1500 C C . PRO A 1 183 ? 42.821 -3.274 -49.567 1.00 82.25 183 PRO A C 1
ATOM 1502 O O . PRO A 1 183 ? 43.332 -2.190 -49.867 1.00 82.25 183 PRO A O 1
ATOM 1505 N N . ARG A 1 184 ? 43.377 -4.077 -48.654 1.00 77.44 184 ARG A N 1
ATOM 1506 C CA . ARG A 1 184 ? 44.635 -3.739 -47.979 1.00 77.44 184 ARG A CA 1
ATOM 1507 C C . ARG A 1 184 ? 45.728 -3.502 -49.027 1.00 77.44 184 ARG A C 1
ATOM 1509 O O . ARG A 1 184 ? 45.959 -4.346 -49.883 1.00 77.44 184 ARG A O 1
ATOM 1516 N N . GLY A 1 185 ? 46.395 -2.354 -48.938 1.00 79.44 185 GLY A N 1
ATOM 1517 C CA . GLY A 1 185 ? 47.441 -1.959 -49.884 1.00 79.44 185 GLY A CA 1
ATOM 1518 C C . GLY A 1 185 ? 46.954 -1.166 -51.101 1.00 79.44 185 GLY A C 1
ATOM 1519 O O . GLY A 1 185 ? 47.798 -0.622 -51.798 1.00 79.44 185 GLY A O 1
ATOM 1520 N N . TYR A 1 186 ? 45.641 -1.011 -51.322 1.00 86.12 186 TYR A N 1
ATOM 1521 C CA . TYR A 1 186 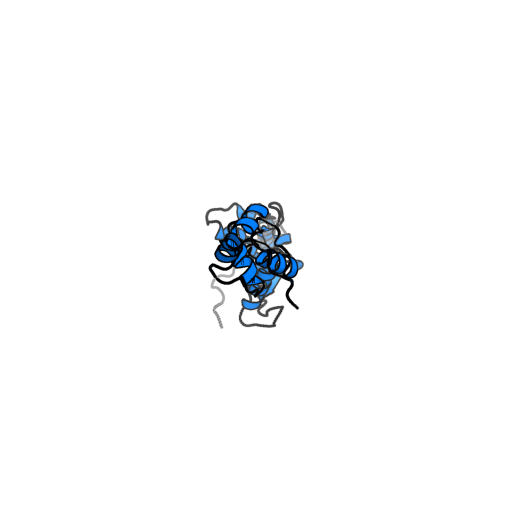? 45.090 -0.170 -52.398 1.00 86.12 186 TYR A CA 1
ATOM 1522 C C . TYR A 1 186 ? 45.674 1.249 -52.374 1.00 86.12 186 TYR A C 1
ATOM 1524 O O . TYR A 1 186 ? 46.309 1.681 -53.328 1.00 86.12 186 TYR A O 1
ATOM 1532 N N . TRP A 1 187 ? 45.578 1.931 -51.231 1.00 85.81 187 TRP A N 1
ATOM 1533 C CA . TRP A 1 187 ? 46.105 3.289 -51.068 1.00 85.81 187 TRP A CA 1
ATOM 1534 C C . TRP A 1 187 ? 47.635 3.381 -51.121 1.00 85.81 187 TRP A C 1
ATOM 1536 O O . TRP A 1 187 ? 48.168 4.422 -51.488 1.00 85.81 187 TRP A O 1
ATOM 1546 N N . ALA A 1 188 ? 48.344 2.296 -50.789 1.00 82.81 188 ALA A N 1
ATOM 1547 C CA . ALA A 1 188 ? 49.799 2.244 -50.922 1.00 82.81 188 ALA A CA 1
ATOM 1548 C C . ALA A 1 188 ? 50.227 2.172 -52.398 1.00 82.81 188 ALA A C 1
ATOM 1550 O O . ALA A 1 188 ? 51.220 2.789 -52.765 1.00 82.81 188 ALA A O 1
ATOM 1551 N N . LYS A 1 189 ? 49.452 1.472 -53.242 1.00 81.38 189 LYS A N 1
ATOM 1552 C CA . LYS A 1 189 ? 49.659 1.427 -54.697 1.00 81.38 189 LYS A CA 1
ATOM 1553 C C . LYS A 1 189 ? 49.313 2.760 -55.361 1.00 81.38 189 LYS A C 1
ATOM 1555 O O . LYS A 1 189 ? 50.138 3.299 -56.083 1.00 81.38 189 LYS A O 1
ATOM 1560 N N . VAL A 1 190 ? 48.161 3.349 -55.021 1.00 80.75 190 VAL A N 1
ATOM 1561 C CA . VAL A 1 190 ? 47.732 4.661 -55.551 1.00 80.75 190 VAL A CA 1
ATOM 1562 C C . VAL A 1 190 ? 48.758 5.762 -55.245 1.00 80.75 190 VAL A C 1
ATOM 1564 O O . VAL A 1 190 ? 49.061 6.582 -56.105 1.00 80.75 190 VAL A O 1
ATOM 1567 N N . GLY A 1 191 ? 49.343 5.763 -54.042 1.00 75.00 191 GLY A N 1
ATOM 1568 C CA . GLY A 1 191 ? 50.397 6.717 -53.679 1.00 75.00 191 GLY A CA 1
ATOM 1569 C C . GLY A 1 191 ? 51.740 6.485 -54.384 1.00 75.00 191 GLY A C 1
ATOM 1570 O O . GLY A 1 191 ? 52.517 7.425 -54.509 1.00 75.00 191 GLY A O 1
ATOM 1571 N N . ALA A 1 192 ? 52.012 5.260 -54.845 1.00 69.00 192 ALA A N 1
ATOM 1572 C CA . ALA A 1 192 ? 53.225 4.914 -55.587 1.00 69.00 192 ALA A CA 1
ATOM 1573 C C . ALA A 1 192 ? 53.096 5.175 -57.101 1.00 69.00 192 ALA A C 1
ATOM 1575 O O . ALA A 1 192 ? 54.097 5.451 -57.753 1.00 69.00 192 ALA A O 1
ATOM 1576 N N . GLU A 1 193 ? 51.878 5.105 -57.651 1.00 60.88 193 GLU A N 1
ATOM 1577 C CA . GLU A 1 193 ? 51.599 5.194 -59.096 1.00 60.88 193 GLU A CA 1
ATOM 1578 C C . GLU A 1 193 ? 51.158 6.594 -59.577 1.00 60.88 193 GLU A C 1
ATOM 1580 O O . GLU A 1 193 ? 51.015 6.816 -60.775 1.00 60.88 193 GLU A O 1
ATOM 1585 N N . GLY A 1 194 ? 50.979 7.569 -58.680 1.00 61.00 194 GLY A N 1
ATOM 1586 C CA . GLY A 1 194 ? 50.864 8.987 -59.046 1.00 61.00 194 GLY A CA 1
ATOM 1587 C C . GLY A 1 194 ? 49.626 9.410 -59.855 1.00 61.00 194 GLY A C 1
ATOM 1588 O O . GLY A 1 194 ? 49.634 10.515 -60.387 1.00 61.00 194 GLY A O 1
ATOM 1589 N N . ASN A 1 195 ? 48.560 8.603 -59.941 1.00 53.00 195 ASN A N 1
ATOM 1590 C CA . ASN A 1 195 ? 47.313 8.996 -60.615 1.00 53.00 195 ASN A CA 1
ATOM 1591 C C . ASN A 1 195 ? 46.045 8.513 -59.889 1.00 53.00 195 ASN A C 1
ATOM 1593 O O . ASN A 1 195 ? 45.986 7.406 -59.353 1.00 53.00 195 ASN A O 1
ATOM 1597 N N . ALA A 1 196 ? 45.023 9.375 -59.879 1.00 51.19 196 ALA A N 1
ATOM 1598 C CA . ALA A 1 196 ? 43.714 9.138 -59.272 1.00 51.19 196 ALA A CA 1
ATOM 1599 C C . ALA A 1 196 ? 42.881 8.117 -60.079 1.00 51.19 196 ALA A C 1
ATOM 1601 O O . ALA A 1 196 ? 42.874 8.188 -61.309 1.00 51.19 196 ALA A O 1
ATOM 1602 N N . PRO A 1 197 ? 42.135 7.200 -59.432 1.00 49.44 197 PRO A N 1
ATOM 1603 C CA . PRO A 1 197 ? 41.264 6.277 -60.145 1.00 49.44 197 PRO A CA 1
ATOM 1604 C C . PRO A 1 197 ? 39.983 6.965 -60.629 1.00 49.44 197 PRO A C 1
ATOM 1606 O O . PRO A 1 197 ? 39.301 7.675 -59.889 1.00 49.44 197 PRO A O 1
ATOM 1609 N N . SER A 1 198 ? 39.688 6.718 -61.904 1.00 47.41 198 SER A N 1
ATOM 1610 C CA . SER A 1 198 ? 38.500 7.124 -62.646 1.00 47.41 198 SER A CA 1
ATOM 1611 C C . SER A 1 198 ? 37.204 6.593 -62.021 1.00 47.41 198 SER A C 1
ATOM 1613 O O . SER A 1 198 ? 37.171 5.526 -61.411 1.00 47.41 198 SER A O 1
ATOM 1615 N N . SER A 1 199 ? 36.138 7.368 -62.204 1.00 38.72 199 SER A N 1
ATOM 1616 C CA . SER A 1 199 ? 34.764 7.146 -61.756 1.00 38.72 199 SER A CA 1
ATOM 1617 C C . SER A 1 199 ? 34.244 5.725 -62.024 1.00 38.72 199 SER A C 1
ATOM 1619 O O . SER A 1 199 ? 34.368 5.212 -63.133 1.00 38.72 199 SER A O 1
ATOM 1621 N N . ILE A 1 200 ? 33.614 5.119 -61.015 1.00 40.00 200 ILE A N 1
ATOM 1622 C CA . ILE A 1 200 ? 32.874 3.852 -61.127 1.00 40.00 200 ILE A CA 1
ATOM 1623 C C . ILE A 1 200 ? 31.528 4.126 -61.826 1.00 40.00 200 ILE A C 1
ATOM 1625 O O . ILE A 1 200 ? 30.834 5.072 -61.448 1.00 40.00 200 ILE A O 1
ATOM 1629 N N . SER A 1 201 ? 31.203 3.321 -62.848 1.00 36.09 201 SER A N 1
ATOM 1630 C CA . SER A 1 201 ? 29.870 3.202 -63.476 1.00 36.09 201 SER A CA 1
ATOM 1631 C C . SER A 1 201 ? 28.983 2.239 -62.695 1.00 36.09 201 SER A C 1
ATOM 1633 O O . SER A 1 201 ? 29.544 1.247 -62.176 1.00 36.09 201 SER A O 1
#

Foldseek 3Di:
DDDDDPDPFDWDAAPVGDIDGPPDNHRPVVVVVVVPDQAFLQNQQPPPPDDPVCRCVVLLVVLCVVCVPQQAFPPPGHRNHWGKAFLDDSVPDDRRHTSCNRSPPVGIGIHDPVVRVVSVVVPDDPDPPPPPDPPDDPFDDDDLVVLLVVLLVDPLCVVCVVRVHDSVVSVVSCVVSVHDHDDPCPVVVCVVVVDRDDDDD

Secondary structure (DSSP, 8-state):
-PPP-SSPPPEEE-TTS-EEETT-SS-HHHHHHHH----BHHHHH--TTS-GGGTTHHHHHHHHHHTTT--S-TTT---S--EEEESS-GGGS-TT-BHHHHT-GGGEEEE-HHHHHHHHHHTS--------PPPPPSSPPPPHHHHHHHHHHS-HHHHHHHTTS-HHHHHHHHHHTT---PPTTHHHHHHHH--PPPPP-

Radius of gyration: 39.38 Å; chains: 1; bounding box: 79×42×105 Å

Sequence (201 aa):
MLPADKYPKQYVLCECGQFKTIKANYCNKCSNSKRIKFHTLKDTTHSVVHGQSARFNIIRGRARNQYKHIKACQFCGYDKHVEVCHIKPISSFEEDTLVSTINDPSNILILCPNCHWEHDRKYRKPKKTNIKKPHKRKVEWPTKECLEKLLWEKPTSQIAKEYGVSDNAVAKWSKKYNLSKPPRGYWAKVGAEGNAPSSIS